Protein AF-C0QUN5-F1 (afdb_monomer)

Organism: Persephonella marina (strain DSM 14350 / EX-H1) (NCBI:txid123214)

Radius of gyration: 24.34 Å; Cα contacts (8 Å, |Δi|>4): 333; chains: 1; bounding box: 59×31×89 Å

Structure (mmCIF, N/CA/C/O backbone):
data_AF-C0QUN5-F1
#
_entry.id   AF-C0QUN5-F1
#
loop_
_atom_site.group_PDB
_atom_site.id
_atom_site.type_symbol
_atom_site.label_atom_id
_atom_site.label_alt_id
_atom_site.label_comp_id
_atom_site.label_asym_id
_atom_site.label_entity_id
_atom_site.label_seq_id
_atom_site.pdbx_PDB_ins_code
_atom_site.Cartn_x
_atom_site.Cartn_y
_atom_site.Cartn_z
_atom_site.occupancy
_atom_site.B_iso_or_equiv
_atom_site.auth_seq_id
_atom_site.auth_comp_id
_atom_site.auth_asym_id
_atom_site.auth_atom_id
_atom_site.pdbx_PDB_model_num
ATOM 1 N N . MET A 1 1 ? 30.975 10.498 -57.701 1.00 54.44 1 MET A N 1
ATOM 2 C CA . MET A 1 1 ? 29.706 10.847 -57.018 1.00 54.44 1 MET A CA 1
ATOM 3 C C . MET A 1 1 ? 29.148 9.716 -56.159 1.00 54.44 1 MET A C 1
ATOM 5 O O . MET A 1 1 ? 28.913 9.957 -54.987 1.00 54.44 1 MET A O 1
ATOM 9 N N . VAL A 1 2 ? 29.002 8.486 -56.671 1.00 57.94 2 VAL A N 1
ATOM 10 C CA . VAL A 1 2 ? 28.376 7.358 -55.936 1.00 57.94 2 VAL A CA 1
ATOM 11 C C . VAL A 1 2 ? 29.049 7.035 -54.589 1.00 57.94 2 VAL A C 1
ATOM 13 O O . VAL A 1 2 ? 28.367 6.843 -53.589 1.00 57.94 2 VAL A O 1
ATOM 16 N N . ARG A 1 3 ? 30.388 7.068 -54.513 1.00 57.78 3 ARG A N 1
ATOM 17 C CA . ARG A 1 3 ? 31.124 6.818 -53.255 1.00 57.78 3 ARG A CA 1
ATOM 18 C C . ARG A 1 3 ? 30.915 7.896 -52.182 1.00 57.78 3 ARG A C 1
ATOM 20 O O . ARG A 1 3 ? 30.960 7.578 -51.002 1.00 57.78 3 ARG A O 1
ATOM 27 N N . LEU A 1 4 ? 30.655 9.142 -52.586 1.00 61.34 4 LEU A N 1
ATOM 28 C CA . LEU A 1 4 ? 30.403 10.248 -51.657 1.00 61.34 4 LEU A CA 1
ATOM 29 C C . LEU A 1 4 ? 29.010 10.118 -51.024 1.00 61.34 4 LEU A C 1
ATOM 31 O O . LEU A 1 4 ? 28.852 10.347 -49.833 1.00 61.34 4 LEU A O 1
ATOM 35 N N . VAL A 1 5 ? 28.024 9.679 -51.814 1.00 64.38 5 VAL A N 1
ATOM 36 C CA . VAL A 1 5 ? 26.636 9.462 -51.373 1.00 64.38 5 VAL A CA 1
ATOM 37 C C . VAL A 1 5 ? 26.549 8.287 -50.397 1.00 64.38 5 VAL A C 1
ATOM 39 O O . VAL A 1 5 ? 25.880 8.395 -49.375 1.00 64.38 5 VAL A O 1
ATOM 42 N N . ILE A 1 6 ? 27.280 7.196 -50.654 1.00 70.88 6 ILE A N 1
ATOM 43 C CA . ILE A 1 6 ? 27.343 6.038 -49.745 1.00 70.88 6 ILE A CA 1
ATOM 44 C C . ILE A 1 6 ? 27.993 6.424 -48.409 1.00 70.88 6 ILE A C 1
ATOM 46 O O . ILE A 1 6 ? 27.499 6.033 -47.355 1.00 70.88 6 ILE A O 1
ATOM 50 N N . PHE A 1 7 ? 29.056 7.234 -48.433 1.00 67.38 7 PHE A N 1
ATOM 51 C CA . PHE A 1 7 ? 29.699 7.719 -47.211 1.00 67.38 7 PHE A CA 1
ATOM 52 C C . PHE A 1 7 ? 28.782 8.659 -46.415 1.00 67.38 7 PHE A C 1
ATOM 54 O O . PHE A 1 7 ? 28.687 8.533 -45.198 1.00 67.38 7 PHE A O 1
ATOM 61 N N . LEU A 1 8 ? 28.045 9.546 -47.096 1.00 60.38 8 LEU A N 1
ATOM 62 C CA . LEU A 1 8 ? 27.080 10.447 -46.460 1.00 60.38 8 LEU A CA 1
ATOM 63 C C . LEU A 1 8 ? 25.905 9.680 -45.835 1.00 60.38 8 LEU A C 1
ATOM 65 O O . LEU A 1 8 ? 25.478 10.012 -44.735 1.00 60.38 8 LEU A O 1
ATOM 69 N N . LEU A 1 9 ? 25.421 8.627 -46.500 1.00 57.28 9 LEU A N 1
ATOM 70 C CA . LEU A 1 9 ? 24.374 7.746 -45.976 1.00 57.28 9 LEU A CA 1
ATOM 71 C C . LEU A 1 9 ? 24.855 6.948 -44.762 1.00 57.28 9 LEU A C 1
ATOM 73 O O . LEU A 1 9 ? 24.112 6.824 -43.794 1.00 57.28 9 LEU A O 1
ATOM 77 N N . PHE A 1 10 ? 26.100 6.465 -44.764 1.00 59.03 10 PHE A N 1
ATOM 78 C CA . PHE A 1 10 ? 26.672 5.768 -43.609 1.00 59.03 10 PHE A CA 1
ATOM 79 C C . PHE A 1 10 ? 26.884 6.724 -42.423 1.00 59.03 10 PHE A C 1
ATOM 81 O O . PHE A 1 10 ? 26.606 6.368 -41.277 1.00 59.03 10 PHE A O 1
ATOM 88 N N . PHE A 1 11 ? 27.310 7.964 -42.693 1.00 53.59 11 PHE A N 1
ATOM 89 C CA . PHE A 1 11 ? 27.481 9.014 -41.685 1.00 53.59 11 PHE A CA 1
ATOM 90 C C . PHE A 1 11 ? 26.131 9.458 -41.093 1.00 53.59 11 PHE A C 1
ATOM 92 O O . PHE A 1 11 ? 25.993 9.571 -39.881 1.00 53.59 11 PHE A O 1
ATOM 99 N N . LEU A 1 12 ? 25.091 9.610 -41.919 1.00 50.41 12 LEU A N 1
ATOM 100 C CA . LEU A 1 12 ? 23.730 9.902 -41.454 1.00 50.41 12 LEU A CA 1
ATOM 101 C C . LEU A 1 12 ? 23.104 8.728 -40.683 1.00 50.41 12 LEU A C 1
ATOM 103 O O . LEU A 1 12 ? 22.424 8.954 -39.685 1.00 50.41 12 LEU A O 1
ATOM 107 N N . TYR A 1 13 ? 23.367 7.479 -41.083 1.00 52.81 13 TYR A N 1
ATOM 108 C CA . TYR A 1 13 ? 22.881 6.291 -40.371 1.00 52.81 13 TYR A CA 1
ATOM 109 C C . TYR A 1 13 ? 23.532 6.139 -38.987 1.00 52.81 13 TYR A C 1
ATOM 111 O O . TYR A 1 13 ? 22.850 5.848 -38.009 1.00 52.81 13 TYR A O 1
ATOM 119 N N . SER A 1 14 ? 24.836 6.410 -38.883 1.00 46.00 14 SER A N 1
ATOM 120 C CA . SER A 1 14 ? 25.587 6.350 -37.618 1.00 46.00 14 SER A CA 1
ATOM 121 C C . SER A 1 14 ? 25.317 7.527 -36.671 1.00 46.00 14 SER A C 1
ATOM 123 O O . SER A 1 14 ? 25.483 7.380 -35.459 1.00 46.00 14 SER A O 1
ATOM 125 N N . PHE A 1 15 ? 24.845 8.668 -37.189 1.00 46.50 15 PHE A N 1
ATOM 126 C CA . PHE A 1 15 ? 24.306 9.755 -36.362 1.00 46.50 15 PHE A CA 1
ATOM 127 C C . PHE A 1 15 ? 22.858 9.496 -35.917 1.00 46.50 15 PHE A C 1
ATOM 129 O O . PHE A 1 15 ? 22.521 9.807 -34.777 1.00 46.50 15 PHE A O 1
ATOM 136 N N . ASN A 1 16 ? 22.025 8.853 -36.745 1.00 35.44 16 ASN A N 1
ATOM 137 C CA . ASN A 1 16 ? 20.662 8.471 -36.349 1.00 35.44 16 ASN A CA 1
ATOM 138 C C . ASN A 1 16 ? 20.606 7.259 -35.405 1.00 35.44 16 ASN A C 1
ATOM 140 O O . ASN A 1 16 ? 19.646 7.127 -34.655 1.00 35.44 16 ASN A O 1
ATOM 144 N N . SER A 1 17 ? 21.637 6.409 -35.358 1.00 36.03 17 SER A N 1
ATOM 145 C CA . SER A 1 17 ? 21.713 5.302 -34.391 1.00 36.03 17 SER A CA 1
ATOM 146 C C . SER A 1 17 ? 22.180 5.724 -32.989 1.00 36.03 17 SER A C 1
ATOM 148 O O . SER A 1 17 ? 22.347 4.871 -32.122 1.00 36.03 17 SER A O 1
ATOM 150 N N . LYS A 1 18 ? 22.423 7.023 -32.761 1.00 35.47 18 LYS A N 1
ATOM 151 C CA . LYS A 1 18 ? 22.714 7.612 -31.440 1.00 35.47 18 LYS A CA 1
ATOM 152 C C . LYS A 1 18 ? 21.622 8.567 -30.953 1.00 35.47 18 LYS A C 1
ATOM 154 O O . LYS A 1 18 ? 21.839 9.327 -30.014 1.00 35.47 18 LYS A O 1
ATOM 159 N N . GLY A 1 19 ? 20.436 8.502 -31.553 1.00 31.86 19 GLY A N 1
ATOM 160 C CA . GLY A 1 19 ? 19.222 8.883 -30.850 1.00 31.86 19 GLY A CA 1
ATOM 161 C C . GLY A 1 19 ? 18.888 7.775 -29.860 1.00 31.86 19 GLY A C 1
ATOM 162 O O . GLY A 1 19 ? 18.095 6.894 -30.179 1.00 31.86 19 GLY A O 1
ATOM 163 N N . GLU A 1 20 ? 19.526 7.772 -28.687 1.00 33.56 20 GLU A N 1
ATOM 164 C CA . GLU A 1 20 ? 18.959 7.062 -27.539 1.00 33.56 20 GLU A CA 1
ATOM 165 C C . GLU A 1 20 ? 17.488 7.473 -27.442 1.00 33.56 20 GLU A C 1
ATOM 167 O O . GLU A 1 20 ? 17.172 8.662 -27.520 1.00 33.56 20 GLU A O 1
ATOM 172 N N . ASN A 1 21 ? 16.588 6.494 -27.365 1.00 32.28 21 ASN A N 1
ATOM 173 C CA . ASN A 1 21 ? 15.158 6.728 -27.231 1.00 32.28 21 ASN A CA 1
ATOM 174 C C . ASN A 1 21 ? 14.910 7.650 -26.027 1.00 32.28 21 ASN A C 1
ATOM 176 O O . ASN A 1 21 ? 14.831 7.199 -24.888 1.00 32.28 21 ASN A O 1
ATOM 180 N N . ILE A 1 22 ? 14.726 8.945 -26.285 1.00 36.47 22 ILE A N 1
ATOM 181 C CA . ILE A 1 22 ? 14.332 9.947 -25.283 1.00 36.47 22 ILE A CA 1
ATOM 182 C C . ILE A 1 22 ? 12.972 9.573 -24.647 1.00 36.47 22 ILE A C 1
ATOM 184 O O . ILE A 1 22 ? 12.664 10.009 -23.543 1.00 36.47 22 ILE A O 1
ATOM 188 N N . ASN A 1 23 ? 12.218 8.660 -25.272 1.00 38.78 23 ASN A N 1
ATOM 189 C CA . ASN A 1 23 ? 11.000 8.049 -24.733 1.00 38.78 23 ASN A CA 1
ATOM 190 C C . ASN A 1 23 ? 11.230 7.018 -23.602 1.00 38.78 23 ASN A C 1
ATOM 192 O O . ASN A 1 23 ? 10.257 6.455 -23.119 1.00 38.78 23 ASN A O 1
ATOM 196 N N . GLN A 1 24 ? 12.466 6.729 -23.173 1.00 41.06 24 GLN A N 1
ATOM 197 C CA . GLN A 1 24 ? 12.748 5.711 -22.137 1.00 41.06 24 GLN A CA 1
ATOM 198 C C . GLN A 1 24 ? 13.064 6.269 -20.743 1.00 41.06 24 GLN A C 1
ATOM 200 O O . GLN A 1 24 ? 13.252 5.500 -19.805 1.00 41.06 24 GLN A O 1
ATOM 205 N N . ILE A 1 25 ? 13.087 7.592 -20.567 1.00 44.69 25 ILE A N 1
ATOM 206 C CA . ILE A 1 25 ? 13.211 8.210 -19.240 1.00 44.69 25 ILE A CA 1
ATOM 207 C C . ILE A 1 25 ? 11.842 8.762 -18.845 1.00 44.69 25 ILE A C 1
ATOM 209 O O . ILE A 1 25 ? 11.658 9.968 -18.682 1.00 44.69 25 ILE A O 1
ATOM 213 N N . TYR A 1 26 ? 10.853 7.878 -18.719 1.00 46.50 26 TYR A N 1
ATOM 214 C CA . TYR A 1 26 ? 9.637 8.247 -18.008 1.00 46.50 26 TYR A CA 1
ATOM 215 C C . TYR A 1 26 ? 10.018 8.455 -16.541 1.00 46.50 26 TYR A C 1
ATOM 217 O O . TYR A 1 26 ? 10.428 7.531 -15.836 1.00 46.50 26 TYR A O 1
ATOM 225 N N . LEU A 1 27 ? 9.936 9.709 -16.095 1.00 47.72 27 LEU A N 1
ATOM 226 C CA . LEU A 1 27 ? 9.871 10.069 -14.682 1.00 47.72 27 LEU A CA 1
ATOM 227 C C . LEU A 1 27 ? 8.564 9.475 -14.152 1.00 47.72 27 LEU A C 1
ATOM 229 O O . LEU A 1 27 ? 7.529 10.128 -14.154 1.00 47.72 27 LEU A O 1
ATOM 233 N N . ASN A 1 28 ? 8.612 8.191 -13.807 1.00 52.59 28 ASN A N 1
ATOM 234 C CA . ASN A 1 28 ? 7.428 7.427 -13.462 1.00 52.59 28 ASN A CA 1
ATOM 235 C C . ASN A 1 28 ? 6.980 7.835 -12.053 1.00 52.59 28 ASN A C 1
ATOM 237 O O . ASN A 1 28 ? 7.697 7.590 -11.068 1.00 52.59 28 ASN A O 1
ATOM 241 N N . GLU A 1 29 ? 5.840 8.517 -11.954 1.00 57.88 29 GLU A N 1
ATOM 242 C CA . GLU A 1 29 ? 5.230 8.895 -10.681 1.00 57.88 29 GLU A CA 1
ATOM 243 C C . GLU A 1 29 ? 4.647 7.626 -10.046 1.00 57.88 29 GLU A C 1
ATOM 245 O O . GLU A 1 29 ? 3.519 7.245 -10.304 1.00 57.88 29 GLU A O 1
ATOM 250 N N . GLY A 1 30 ? 5.467 6.930 -9.251 1.00 70.19 30 GLY A N 1
ATOM 251 C CA . GLY A 1 30 ? 5.041 5.766 -8.466 1.00 70.19 30 GLY A CA 1
ATOM 252 C C . GLY A 1 30 ? 4.199 6.178 -7.268 1.00 70.19 30 GLY A C 1
ATOM 253 O O . GLY A 1 30 ? 3.389 7.094 -7.350 1.00 70.19 30 GLY A O 1
ATOM 254 N N . LEU A 1 31 ? 4.454 5.586 -6.097 1.00 82.19 31 LEU A N 1
ATOM 255 C CA . LEU A 1 31 ? 3.926 6.146 -4.851 1.00 82.19 31 LEU A CA 1
ATOM 256 C C . LEU A 1 31 ? 4.411 7.601 -4.684 1.00 82.19 31 LEU A C 1
ATOM 258 O O . LEU A 1 31 ? 5.599 7.857 -4.491 1.00 82.19 31 LEU A O 1
ATOM 262 N N . THR A 1 32 ? 3.486 8.556 -4.757 1.00 83.06 32 THR A N 1
ATOM 263 C CA . THR A 1 32 ? 3.771 9.995 -4.655 1.00 83.06 32 THR A CA 1
ATOM 264 C C . THR A 1 32 ? 3.633 10.510 -3.222 1.00 83.06 32 THR A C 1
ATOM 266 O O . THR A 1 32 ? 2.910 9.948 -2.394 1.00 83.06 32 THR A O 1
ATOM 269 N N . GLU A 1 33 ? 4.259 11.654 -2.917 1.00 80.56 33 GLU A N 1
ATOM 270 C CA . GLU A 1 33 ? 4.046 12.323 -1.624 1.00 80.56 33 GLU A CA 1
ATOM 271 C C . GLU A 1 33 ? 2.573 12.723 -1.405 1.00 80.56 33 GLU A C 1
ATOM 273 O O . GLU A 1 33 ? 2.105 12.719 -0.265 1.00 80.56 33 GLU A O 1
ATOM 278 N N . ASN A 1 34 ? 1.826 13.016 -2.477 1.00 86.44 34 ASN A N 1
ATOM 279 C CA . ASN A 1 34 ? 0.398 13.338 -2.409 1.00 86.44 34 ASN A CA 1
ATOM 280 C C . ASN A 1 34 ? -0.449 12.117 -2.028 1.00 86.44 34 ASN A C 1
ATOM 282 O O . ASN A 1 34 ? -1.310 12.222 -1.153 1.00 86.44 34 ASN A O 1
ATOM 286 N N . GLN A 1 35 ? -0.187 10.951 -2.627 1.00 89.44 35 GLN A N 1
ATOM 287 C CA . GLN A 1 35 ? -0.837 9.697 -2.228 1.00 89.44 35 GLN A CA 1
ATOM 288 C C . GLN A 1 35 ? -0.524 9.368 -0.767 1.00 89.44 35 GLN A C 1
ATOM 290 O O . GLN A 1 35 ? -1.441 9.146 0.019 1.00 89.44 35 GLN A O 1
ATOM 295 N N . VAL A 1 36 ? 0.747 9.464 -0.361 1.00 89.31 36 VAL A N 1
ATOM 296 C CA . VAL A 1 36 ? 1.166 9.294 1.041 1.00 89.31 36 VAL A CA 1
ATOM 297 C C . VAL A 1 36 ? 0.442 10.265 1.976 1.00 89.31 36 VAL A C 1
ATOM 299 O O . VAL A 1 36 ? -0.009 9.876 3.055 1.00 89.31 36 VAL A O 1
ATOM 302 N N . TYR A 1 37 ? 0.305 11.533 1.581 1.00 90.06 37 TYR A N 1
ATOM 303 C CA . TYR A 1 37 ? -0.424 12.528 2.362 1.00 90.06 37 TYR A CA 1
ATOM 304 C C . TYR A 1 37 ? -1.895 12.139 2.550 1.00 90.06 37 TYR A C 1
ATOM 306 O O . TYR A 1 37 ? -2.394 12.212 3.676 1.00 90.06 37 TYR A O 1
ATOM 314 N N . ASN A 1 38 ? -2.571 11.713 1.481 1.00 92.69 38 ASN A N 1
ATOM 315 C CA . ASN A 1 38 ? -3.983 11.341 1.523 1.00 92.69 38 ASN A CA 1
ATOM 316 C C . ASN A 1 38 ? -4.213 10.066 2.333 1.00 92.69 38 ASN A C 1
ATOM 318 O O . ASN A 1 38 ? -5.065 10.080 3.220 1.00 92.69 38 ASN A O 1
ATOM 322 N N . ILE A 1 39 ? -3.405 9.019 2.119 1.00 93.56 39 ILE A N 1
ATOM 323 C CA . ILE A 1 39 ? -3.447 7.792 2.931 1.00 93.56 39 ILE A CA 1
ATOM 324 C C . ILE A 1 39 ? -3.357 8.169 4.409 1.00 93.56 39 ILE A C 1
ATOM 326 O O . ILE A 1 39 ? -4.254 7.843 5.180 1.00 93.56 39 ILE A O 1
ATOM 330 N N . ARG A 1 40 ? -2.347 8.966 4.785 1.00 92.88 40 ARG A N 1
ATOM 331 C CA . ARG A 1 40 ? -2.155 9.434 6.163 1.00 92.88 40 ARG A CA 1
ATOM 332 C C . ARG A 1 40 ? -3.347 10.220 6.706 1.00 92.88 40 ARG A C 1
ATOM 334 O O . ARG A 1 40 ? -3.723 10.046 7.864 1.00 92.88 40 ARG A O 1
ATOM 341 N N . LEU A 1 41 ? -3.895 11.151 5.925 1.00 94.50 41 LEU A N 1
ATOM 342 C CA . LEU A 1 41 ? -5.024 11.982 6.347 1.00 94.50 41 LEU A CA 1
ATOM 343 C C . LEU A 1 41 ? -6.242 11.114 6.672 1.00 94.50 41 LEU A C 1
ATOM 345 O O . LEU A 1 41 ? -6.860 11.281 7.725 1.00 94.50 41 LEU A O 1
ATOM 349 N N . PHE A 1 42 ? -6.577 10.191 5.774 1.00 96.44 42 PHE A N 1
ATOM 350 C CA . PHE A 1 42 ? -7.742 9.334 5.922 1.00 96.44 42 PHE A CA 1
ATOM 351 C C . PHE A 1 42 ? -7.563 8.290 7.026 1.00 96.44 42 PHE A C 1
ATOM 353 O O . PHE A 1 42 ? -8.478 8.098 7.827 1.00 96.44 42 PHE A O 1
ATOM 360 N N . THR A 1 43 ? -6.377 7.700 7.168 1.00 95.44 43 THR A N 1
ATOM 361 C CA . THR A 1 43 ? -6.098 6.757 8.261 1.00 95.44 43 THR A CA 1
ATOM 362 C C . THR A 1 43 ? -6.080 7.440 9.624 1.00 95.44 43 THR A C 1
ATOM 364 O O . THR A 1 43 ? -6.653 6.910 10.571 1.00 95.44 43 THR A O 1
ATOM 367 N N . THR A 1 44 ? -5.570 8.674 9.721 1.00 94.94 44 THR A N 1
ATOM 368 C CA . THR A 1 44 ? -5.646 9.474 10.959 1.00 94.94 44 THR A CA 1
ATOM 369 C C . THR A 1 44 ? -7.100 9.759 11.357 1.00 94.94 44 THR A C 1
ATOM 371 O O . THR A 1 44 ? -7.457 9.677 12.533 1.00 94.94 44 THR A O 1
ATOM 374 N N . ARG A 1 45 ? -7.971 10.069 10.385 1.00 96.88 45 ARG A N 1
ATOM 375 C CA . ARG A 1 45 ? -9.413 10.238 10.639 1.00 96.88 45 ARG A CA 1
ATOM 376 C C . ARG A 1 45 ? -10.050 8.935 11.124 1.00 96.88 45 ARG A C 1
ATOM 378 O O . ARG A 1 45 ? -10.803 8.963 12.095 1.00 96.88 45 ARG A O 1
ATOM 385 N N . ALA A 1 46 ? -9.719 7.811 10.491 1.00 97.69 46 ALA A N 1
ATOM 386 C CA . ALA A 1 46 ? -10.194 6.492 10.900 1.00 97.69 46 ALA A CA 1
ATOM 387 C C . ALA A 1 46 ? -9.739 6.121 12.322 1.00 97.69 46 ALA A C 1
ATOM 389 O O . ALA A 1 46 ? -10.552 5.621 13.101 1.00 97.69 46 ALA A O 1
ATOM 390 N N . LEU A 1 47 ? -8.483 6.417 12.676 1.00 97.19 47 LEU A N 1
ATOM 391 C CA . LEU A 1 47 ? -7.916 6.196 14.007 1.00 97.19 47 LEU A CA 1
ATOM 392 C C . LEU A 1 47 ? -8.667 6.987 15.083 1.00 97.19 47 LEU A C 1
ATOM 394 O O . LEU A 1 47 ? -9.084 6.405 16.081 1.00 97.19 47 LEU A O 1
ATOM 398 N N . ASN A 1 48 ? -8.900 8.285 14.864 1.00 97.44 48 ASN A N 1
ATOM 399 C CA . ASN A 1 48 ? -9.654 9.110 15.814 1.00 97.44 48 ASN A CA 1
ATOM 400 C C . ASN A 1 48 ? -11.063 8.549 16.060 1.00 97.44 48 ASN A C 1
ATOM 402 O O . ASN A 1 48 ? -11.483 8.417 17.205 1.00 97.44 48 ASN A O 1
ATOM 406 N N . LEU A 1 49 ? -11.756 8.124 15.002 1.00 98.25 49 LEU A N 1
ATOM 407 C CA . LEU A 1 49 ? -13.086 7.525 15.125 1.00 98.25 49 LEU A CA 1
ATOM 408 C C . LEU A 1 49 ? -13.072 6.183 15.865 1.00 98.25 49 LEU A C 1
ATOM 410 O O . LEU A 1 49 ? -14.000 5.884 16.614 1.00 98.25 49 LEU A O 1
ATOM 414 N N . VAL A 1 50 ? -12.026 5.370 15.698 1.00 97.94 50 VAL A N 1
ATOM 415 C CA . VAL A 1 50 ? -11.870 4.125 16.468 1.00 97.94 50 VAL A CA 1
ATOM 416 C C . VAL A 1 50 ? -11.644 4.421 17.947 1.00 97.94 50 VAL A C 1
ATOM 418 O O . VAL A 1 50 ? -12.232 3.748 18.796 1.00 97.94 50 VAL A O 1
ATOM 421 N N . LEU A 1 51 ? -10.873 5.460 18.274 1.00 97.62 51 LEU A N 1
ATOM 422 C CA . LEU A 1 51 ? -10.700 5.920 19.653 1.00 97.62 51 LEU A CA 1
ATOM 423 C C . LEU A 1 51 ? -12.020 6.443 20.249 1.00 97.62 51 LEU A C 1
ATOM 425 O O . LEU A 1 51 ? -12.350 6.106 21.390 1.00 97.62 51 LEU A O 1
ATOM 429 N N . ASP A 1 52 ? -12.826 7.175 19.476 1.00 98.06 52 ASP A N 1
ATOM 430 C CA . ASP A 1 52 ? -14.160 7.636 19.890 1.00 98.06 52 ASP A CA 1
ATOM 431 C C . ASP A 1 52 ? -15.141 6.469 20.100 1.00 98.06 52 ASP A C 1
ATOM 433 O O . ASP A 1 52 ? -15.906 6.440 21.076 1.00 98.06 52 ASP A O 1
ATOM 437 N N . ALA A 1 53 ? -15.090 5.458 19.227 1.00 97.69 53 ALA A N 1
ATOM 438 C CA . ALA A 1 53 ? -15.851 4.221 19.369 1.00 97.69 53 ALA A CA 1
ATOM 439 C C . ALA A 1 53 ? -15.455 3.463 20.642 1.00 97.69 53 ALA A C 1
ATOM 441 O O . ALA A 1 53 ? -16.327 3.070 21.425 1.00 97.69 53 ALA A O 1
ATOM 442 N N . TYR A 1 54 ? -14.152 3.317 20.884 1.00 97.19 54 TYR A N 1
ATOM 443 C CA . TYR A 1 54 ? -13.607 2.676 22.074 1.00 97.19 54 TYR A CA 1
ATOM 444 C C . TYR A 1 54 ? -14.022 3.411 23.359 1.00 97.19 54 TYR A C 1
ATOM 446 O O . TYR A 1 54 ? -14.556 2.799 24.289 1.00 97.19 54 TYR A O 1
ATOM 454 N N . SER A 1 55 ? -13.877 4.740 23.383 1.00 96.56 55 SER A N 1
ATOM 455 C CA . SER A 1 55 ? -14.334 5.602 24.479 1.00 96.56 55 SER A CA 1
ATOM 456 C C . SER A 1 55 ? -15.832 5.426 24.748 1.00 96.56 55 SER A C 1
ATOM 458 O O . SER A 1 55 ? -16.259 5.232 25.889 1.00 96.56 55 SER A O 1
ATOM 460 N N . SER A 1 56 ? -16.646 5.377 23.690 1.00 95.94 56 SER A N 1
ATOM 461 C CA . SER A 1 56 ? -18.097 5.189 23.794 1.00 95.94 56 SER A CA 1
ATOM 462 C C . SER A 1 56 ? -18.497 3.836 24.377 1.00 95.94 56 SER A C 1
ATOM 464 O O . SER A 1 56 ? -19.455 3.763 25.150 1.00 95.94 56 SER A O 1
ATOM 466 N N . LEU A 1 57 ? -17.746 2.773 24.084 1.00 95.25 57 LEU A N 1
ATOM 467 C CA . LEU A 1 57 ? -17.948 1.462 24.704 1.00 95.25 57 LEU A CA 1
ATOM 468 C C . LEU A 1 57 ? -17.537 1.435 26.187 1.00 95.25 57 LEU A C 1
ATOM 470 O O . LEU A 1 57 ? -18.000 0.569 26.934 1.00 95.25 57 LEU A O 1
ATOM 474 N N . ASN A 1 58 ? -16.678 2.353 26.637 1.00 93.94 58 ASN A N 1
ATOM 475 C CA . ASN A 1 58 ? -16.235 2.469 28.031 1.00 93.94 58 ASN A CA 1
ATOM 476 C C . ASN A 1 58 ? -17.148 3.330 28.917 1.00 93.94 58 ASN A C 1
ATOM 478 O O . ASN A 1 58 ? -17.006 3.313 30.141 1.00 93.94 58 ASN A O 1
ATOM 482 N N . LYS A 1 59 ? -18.129 4.029 28.339 1.00 93.62 59 LYS A N 1
ATOM 483 C CA . LYS A 1 59 ? -19.140 4.772 29.103 1.00 93.62 59 LYS A CA 1
ATOM 484 C C . LYS A 1 59 ? -19.997 3.817 29.951 1.00 93.62 59 LYS A C 1
ATOM 486 O O . LYS A 1 59 ? -20.330 2.713 29.525 1.00 93.62 59 LYS A O 1
ATOM 491 N N . LYS A 1 60 ? -20.455 4.287 31.123 1.00 90.25 60 LYS A N 1
ATOM 492 C CA . LYS A 1 60 ? -21.393 3.545 32.000 1.00 90.25 60 LYS A CA 1
ATOM 493 C C . LYS A 1 60 ? -22.672 3.122 31.268 1.00 90.25 60 LYS A C 1
ATOM 495 O O . LYS A 1 60 ? -23.193 2.038 31.504 1.00 90.25 60 LYS A O 1
ATOM 500 N N . ARG A 1 61 ? -23.177 3.987 30.382 1.00 91.69 61 ARG A N 1
ATOM 501 C CA . ARG A 1 61 ? -24.311 3.710 29.497 1.00 91.69 61 ARG A CA 1
ATOM 502 C C . ARG A 1 61 ? -23.820 3.697 28.053 1.00 91.69 61 ARG A C 1
ATOM 504 O O . ARG A 1 61 ? -23.510 4.749 27.503 1.00 91.69 61 ARG A O 1
ATOM 511 N N . ILE A 1 62 ? -23.781 2.512 27.452 1.00 91.75 62 ILE A N 1
ATOM 512 C CA . ILE A 1 62 ? -23.338 2.325 26.067 1.00 91.75 62 ILE A CA 1
ATOM 513 C C . ILE A 1 62 ? -24.468 2.714 25.108 1.00 91.75 62 ILE A C 1
ATOM 515 O O . ILE A 1 62 ? -25.557 2.133 25.143 1.00 91.75 62 ILE A O 1
ATOM 519 N N . ILE A 1 63 ? -24.198 3.670 24.219 1.00 93.00 63 ILE A N 1
ATOM 520 C CA . ILE A 1 63 ? -25.108 4.065 23.140 1.00 93.00 63 ILE A CA 1
ATOM 521 C C . ILE A 1 63 ? -24.658 3.356 21.861 1.00 93.00 63 ILE A C 1
ATOM 523 O O . ILE A 1 63 ? -23.815 3.849 21.121 1.00 93.00 63 ILE A O 1
ATOM 527 N N . ARG A 1 64 ? -25.240 2.185 21.574 1.00 93.25 64 ARG A N 1
ATOM 528 C CA . ARG A 1 64 ? -24.828 1.345 20.429 1.00 93.25 64 ARG A CA 1
ATOM 529 C C . ARG A 1 64 ? -24.827 2.095 19.098 1.00 93.25 64 ARG A C 1
ATOM 531 O O . ARG A 1 64 ? -23.911 1.909 18.311 1.00 93.25 64 ARG A O 1
ATOM 538 N N . LYS A 1 65 ? -25.850 2.922 18.853 1.00 95.31 65 LYS A N 1
ATOM 539 C CA . LYS A 1 65 ? -25.978 3.706 17.615 1.00 95.31 65 LYS A CA 1
ATOM 540 C C . LYS A 1 65 ? -24.794 4.657 17.425 1.00 95.31 65 LYS A C 1
ATOM 542 O O . LYS A 1 65 ? -24.300 4.766 16.317 1.00 95.31 65 LYS A O 1
ATOM 547 N N . GLU A 1 66 ? -24.338 5.292 18.503 1.00 95.56 66 GLU A N 1
ATOM 548 C CA . GLU A 1 66 ? -23.178 6.189 18.486 1.00 95.56 66 GLU A CA 1
ATOM 549 C C . GLU A 1 66 ? -21.912 5.412 18.097 1.00 95.56 66 GLU A C 1
ATOM 551 O O . GLU A 1 66 ? -21.245 5.768 17.131 1.00 95.56 66 GLU A O 1
ATOM 556 N N . THR A 1 67 ? -21.643 4.288 18.773 1.00 96.62 67 THR A N 1
ATOM 557 C CA . THR A 1 67 ? -20.499 3.427 18.441 1.00 96.62 67 THR A CA 1
ATOM 558 C C . THR A 1 67 ? -20.563 2.935 16.995 1.00 96.62 67 THR A C 1
ATOM 560 O O . THR A 1 67 ? -19.558 2.994 16.300 1.00 96.62 67 THR A O 1
ATOM 563 N N . TYR A 1 68 ? -21.733 2.504 16.510 1.00 97.44 68 TYR A N 1
ATOM 564 C CA . TYR A 1 68 ? -21.906 2.092 15.113 1.00 97.44 68 TYR A CA 1
ATOM 565 C C . TYR A 1 68 ? -21.532 3.188 14.124 1.00 97.44 68 TYR A C 1
ATOM 567 O O . TYR A 1 68 ? -20.786 2.917 13.191 1.00 97.44 68 TYR A O 1
ATOM 575 N N . THR A 1 69 ? -22.006 4.415 14.349 1.00 97.81 69 THR A N 1
ATOM 576 C CA . THR A 1 69 ? -21.684 5.550 13.481 1.00 97.81 69 THR A CA 1
ATOM 577 C C . THR A 1 69 ? -20.176 5.775 13.394 1.00 97.81 69 THR A C 1
ATOM 579 O O . THR A 1 69 ? -19.660 5.979 12.298 1.00 97.81 69 THR A O 1
ATOM 582 N N . TYR A 1 70 ? -19.456 5.697 14.517 1.00 98.50 70 TYR A N 1
ATOM 583 C CA . TYR A 1 70 ? -17.999 5.845 14.511 1.00 98.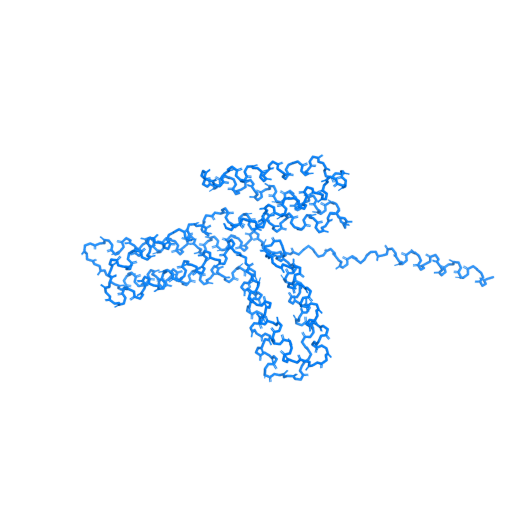50 70 TYR A CA 1
ATOM 584 C C . TYR A 1 70 ? -17.295 4.710 13.754 1.00 98.50 70 TYR A C 1
ATOM 586 O O . TYR A 1 70 ? -16.388 4.980 12.968 1.00 98.50 70 TYR A O 1
ATOM 594 N N . LEU A 1 71 ? -17.727 3.456 13.932 1.00 98.25 71 LEU A N 1
ATOM 595 C CA . LEU A 1 71 ? -17.145 2.313 13.214 1.00 98.25 71 LEU A CA 1
ATOM 596 C C . LEU A 1 71 ? -17.423 2.379 11.704 1.00 98.25 71 LEU A C 1
ATOM 598 O O . LEU A 1 71 ? -16.520 2.133 10.909 1.00 98.25 71 LEU A O 1
ATOM 602 N N . ASP A 1 72 ? -18.635 2.764 11.303 1.00 98.25 72 ASP A N 1
ATOM 603 C CA . ASP A 1 72 ? -19.010 2.918 9.892 1.00 98.25 72 ASP A CA 1
ATOM 604 C C . ASP A 1 72 ? -18.220 4.039 9.217 1.00 98.25 72 ASP A C 1
ATOM 606 O O . ASP A 1 72 ? -17.674 3.850 8.129 1.00 98.25 72 ASP A O 1
ATOM 610 N N . ALA A 1 73 ? -18.099 5.187 9.887 1.00 98.25 73 ALA A N 1
ATOM 611 C CA . ALA A 1 73 ? -17.293 6.298 9.400 1.00 98.25 73 ALA A CA 1
ATOM 612 C C . ALA A 1 73 ? -15.798 5.937 9.331 1.00 98.25 73 ALA A C 1
ATOM 614 O O . ALA A 1 73 ? -15.106 6.356 8.404 1.00 98.25 73 ALA A O 1
ATOM 615 N N . SER A 1 74 ? -15.295 5.133 10.272 1.00 98.25 74 SER A N 1
ATOM 616 C CA . SER A 1 74 ? -13.909 4.660 10.243 1.00 98.25 74 SER A CA 1
ATOM 617 C C . SER A 1 74 ? -13.650 3.757 9.033 1.00 98.25 74 SER A C 1
ATOM 619 O O . SER A 1 74 ? -12.719 4.010 8.269 1.00 98.25 74 SER A O 1
ATOM 621 N N . LEU A 1 75 ? -14.522 2.772 8.784 1.00 98.25 75 LEU A N 1
ATOM 622 C CA . LEU A 1 75 ? -14.433 1.905 7.602 1.00 98.25 75 LEU A CA 1
ATOM 623 C C . LEU A 1 75 ? -14.528 2.696 6.295 1.00 98.25 75 LEU A C 1
ATOM 625 O O . LEU A 1 75 ? -13.784 2.409 5.358 1.00 98.25 75 LEU A O 1
ATOM 629 N N . PHE A 1 76 ? -15.401 3.707 6.240 1.00 98.19 76 PHE A N 1
ATOM 630 C CA . PHE A 1 76 ? -15.473 4.627 5.108 1.00 98.19 76 PHE A CA 1
ATOM 631 C C . PHE A 1 76 ? -14.113 5.285 4.847 1.00 98.19 76 PHE A C 1
ATOM 633 O O . PHE A 1 76 ? -13.581 5.159 3.748 1.00 98.19 76 PHE A O 1
ATOM 640 N N . PHE A 1 77 ? -13.491 5.899 5.857 1.00 98.25 77 PHE A N 1
ATOM 641 C CA . PHE A 1 77 ? -12.191 6.543 5.665 1.00 98.25 77 PHE A CA 1
ATOM 642 C C . PHE A 1 77 ? -11.058 5.561 5.352 1.00 98.25 77 PHE A C 1
ATOM 644 O O . PHE A 1 77 ? -10.164 5.908 4.589 1.00 98.25 77 PHE A O 1
ATOM 651 N N . LEU A 1 78 ? -11.088 4.328 5.860 1.00 97.19 78 LEU A N 1
ATOM 652 C CA . LEU A 1 78 ? -10.116 3.310 5.448 1.00 97.19 78 LEU A CA 1
ATOM 653 C C . LEU A 1 78 ? -10.310 2.870 3.992 1.00 97.19 78 LEU A C 1
ATOM 655 O O . LEU A 1 78 ? -9.345 2.495 3.325 1.00 97.19 78 LEU A O 1
ATOM 659 N N . ASN A 1 79 ? -11.538 2.898 3.473 1.00 96.31 79 ASN A N 1
ATOM 660 C CA . ASN A 1 79 ? -11.792 2.678 2.050 1.00 96.31 79 ASN A CA 1
ATOM 661 C C . ASN A 1 79 ? -11.299 3.849 1.203 1.00 96.31 79 ASN A C 1
ATOM 663 O O . ASN A 1 79 ? -10.666 3.602 0.182 1.00 96.31 79 ASN A O 1
ATOM 667 N N . GLU A 1 80 ? -11.498 5.088 1.654 1.00 96.12 80 GLU A N 1
ATOM 668 C CA . GLU A 1 80 ? -10.915 6.269 1.006 1.00 96.12 80 GLU A CA 1
ATOM 669 C C . GLU A 1 80 ? -9.384 6.206 0.999 1.00 96.12 80 GLU A C 1
ATOM 671 O O . GLU A 1 80 ? -8.771 6.394 -0.043 1.00 96.12 80 GLU A O 1
ATOM 676 N N . ALA A 1 81 ? -8.746 5.852 2.121 1.00 94.94 81 ALA A N 1
ATOM 677 C CA . ALA A 1 81 ? -7.293 5.688 2.189 1.00 94.94 81 ALA A CA 1
ATOM 678 C C . ALA A 1 81 ? -6.780 4.650 1.179 1.00 94.94 81 ALA A C 1
ATOM 680 O O . ALA A 1 81 ? -5.800 4.898 0.482 1.00 94.94 81 ALA A O 1
ATOM 681 N N . HIS A 1 82 ? -7.464 3.508 1.074 1.00 93.50 82 HIS A N 1
ATOM 682 C CA . HIS A 1 82 ? -7.071 2.421 0.179 1.00 93.50 82 HIS A CA 1
ATOM 683 C C . HIS A 1 82 ? -7.115 2.831 -1.300 1.00 93.50 82 HIS A C 1
ATOM 685 O O . HIS A 1 82 ? -6.256 2.404 -2.060 1.00 93.50 82 HIS A O 1
ATOM 691 N N . GLN A 1 83 ? -8.032 3.723 -1.695 1.00 92.69 83 GLN A N 1
ATOM 692 C CA . GLN A 1 83 ? -8.107 4.242 -3.069 1.00 92.69 83 GLN A CA 1
ATOM 693 C C . GLN A 1 83 ? -6.855 5.016 -3.505 1.00 92.69 83 GLN A C 1
ATOM 695 O O . GLN A 1 83 ? -6.587 5.116 -4.699 1.00 92.69 83 GLN A O 1
ATOM 700 N N . TYR A 1 84 ? -6.082 5.546 -2.554 1.00 92.00 84 TYR A N 1
ATOM 701 C CA . TYR A 1 84 ? -4.814 6.219 -2.835 1.00 92.00 84 TYR A CA 1
ATOM 702 C C . TYR A 1 84 ? -3.613 5.269 -2.863 1.00 92.00 84 TYR A C 1
ATOM 704 O O . TYR A 1 84 ? -2.512 5.727 -3.172 1.00 92.00 84 TYR A O 1
ATOM 712 N N . SER A 1 85 ? -3.798 3.980 -2.555 1.00 91.31 85 SER A N 1
ATOM 713 C CA . SER A 1 85 ? -2.756 2.970 -2.734 1.00 91.31 85 SER A CA 1
ATOM 714 C C . SER A 1 85 ? -2.616 2.636 -4.227 1.00 91.31 85 SER A C 1
ATOM 716 O O . SER A 1 85 ? -3.605 2.249 -4.856 1.00 91.31 85 SER A O 1
ATOM 718 N N . PRO A 1 86 ? -1.423 2.772 -4.831 1.00 90.94 86 PRO A N 1
ATOM 719 C CA . PRO A 1 86 ? -1.214 2.410 -6.233 1.00 90.94 86 PRO A CA 1
ATOM 720 C C . PRO A 1 86 ? -1.578 0.954 -6.570 1.00 90.94 86 PRO A C 1
ATOM 722 O O . PRO A 1 86 ? -2.165 0.695 -7.619 1.00 90.94 86 PRO A O 1
ATOM 725 N N . SER A 1 87 ? -1.296 0.008 -5.667 1.00 92.50 87 SER A N 1
ATOM 726 C CA . SER A 1 87 ? -1.662 -1.408 -5.824 1.00 92.50 87 SER A CA 1
ATOM 727 C C . SER A 1 87 ? -3.174 -1.598 -5.929 1.00 92.50 87 SER A C 1
ATOM 729 O O . SER A 1 87 ? -3.633 -2.375 -6.762 1.00 92.50 87 SER A O 1
ATOM 731 N N . TYR A 1 88 ? -3.964 -0.838 -5.162 1.00 92.44 88 TYR A N 1
ATOM 732 C CA . TYR A 1 88 ? -5.422 -0.862 -5.263 1.00 92.44 88 TYR A CA 1
ATOM 733 C C . TYR A 1 88 ? -5.900 -0.403 -6.644 1.00 92.44 88 TYR A C 1
ATOM 735 O O . TYR A 1 88 ? -6.786 -1.025 -7.225 1.00 92.44 88 TYR A O 1
ATOM 743 N N . ILE A 1 89 ? -5.318 0.665 -7.197 1.00 89.69 89 ILE A N 1
ATOM 744 C CA . ILE A 1 89 ? -5.690 1.160 -8.532 1.00 89.69 89 ILE A CA 1
ATOM 745 C C . ILE A 1 89 ? -5.410 0.085 -9.588 1.00 89.69 89 ILE A C 1
ATOM 747 O O . ILE A 1 89 ? -6.293 -0.224 -10.390 1.00 89.69 89 ILE A O 1
ATOM 751 N N . ILE A 1 90 ? -4.228 -0.532 -9.533 1.00 93.88 90 ILE A N 1
ATOM 752 C CA . ILE A 1 90 ? -3.835 -1.629 -10.423 1.00 93.88 90 ILE A CA 1
ATOM 753 C C . ILE A 1 90 ? -4.790 -2.821 -10.278 1.00 93.88 90 ILE A C 1
ATOM 755 O O . ILE A 1 90 ? -5.312 -3.326 -11.269 1.00 93.88 90 ILE A O 1
ATOM 759 N N . TYR A 1 91 ? -5.093 -3.225 -9.045 1.00 94.81 91 TYR A N 1
ATOM 760 C CA . TYR A 1 91 ? -6.045 -4.294 -8.750 1.00 94.81 91 TYR A CA 1
ATOM 761 C C . TYR A 1 91 ? -7.419 -4.025 -9.394 1.00 94.81 91 TYR A C 1
ATOM 763 O O . TYR A 1 91 ? -7.990 -4.894 -10.053 1.00 94.81 91 TYR A O 1
ATOM 771 N N . ARG A 1 92 ? -7.945 -2.796 -9.276 1.00 94.69 92 ARG A N 1
ATOM 772 C CA . ARG A 1 92 ? -9.234 -2.410 -9.883 1.00 94.69 92 ARG A CA 1
ATOM 773 C C . ARG A 1 92 ? -9.192 -2.394 -11.409 1.00 94.69 92 ARG A C 1
ATOM 775 O O . ARG A 1 92 ? -10.207 -2.695 -12.035 1.00 94.69 92 ARG A O 1
ATOM 782 N N . GLN A 1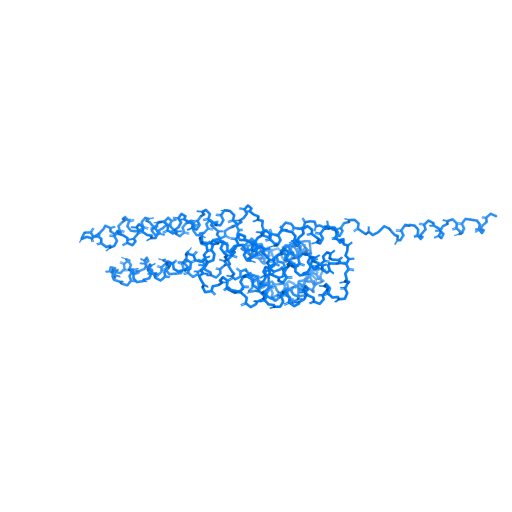 93 ? -8.056 -2.040 -12.002 1.00 95.25 93 GLN A N 1
ATOM 783 C CA . GLN A 1 93 ? -7.867 -2.106 -13.450 1.00 95.25 93 GLN A CA 1
ATOM 784 C C . GLN A 1 93 ? -7.843 -3.550 -13.944 1.00 95.25 93 GLN A C 1
ATOM 786 O O . GLN A 1 93 ? -8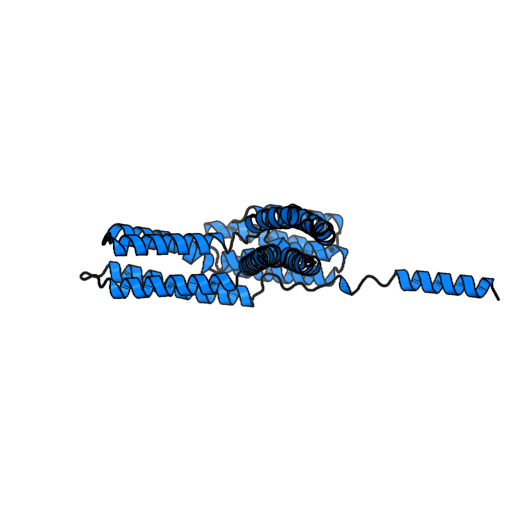.503 -3.845 -14.937 1.00 95.25 93 GLN A O 1
ATOM 791 N N . ILE A 1 94 ? -7.174 -4.454 -13.221 1.00 97.50 94 ILE A N 1
ATOM 792 C CA . ILE A 1 94 ? -7.191 -5.885 -13.536 1.00 97.50 94 ILE A CA 1
ATOM 793 C C . ILE A 1 94 ? -8.626 -6.428 -13.471 1.00 97.50 94 ILE A C 1
ATOM 795 O O . ILE A 1 94 ? -9.085 -7.018 -14.443 1.00 97.50 94 ILE A O 1
ATOM 799 N N . GLU A 1 95 ? -9.384 -6.147 -12.403 1.00 96.69 95 GLU A N 1
ATOM 800 C CA . GLU A 1 95 ? -10.790 -6.582 -12.307 1.00 96.69 95 GLU A CA 1
ATOM 801 C C . GLU A 1 95 ? -11.669 -6.043 -13.451 1.00 96.69 95 GLU A C 1
ATOM 803 O O . GLU A 1 95 ? -12.608 -6.705 -13.901 1.00 96.69 95 GLU A O 1
ATOM 808 N N . ALA A 1 96 ? -11.427 -4.804 -13.887 1.00 97.06 96 ALA A N 1
ATOM 809 C CA . ALA A 1 96 ? -12.153 -4.212 -15.004 1.00 97.06 96 ALA A CA 1
ATOM 810 C C . ALA A 1 96 ? -11.784 -4.890 -16.331 1.00 97.06 96 ALA A C 1
ATOM 812 O O . ALA A 1 96 ? -12.670 -5.156 -17.144 1.00 97.06 96 ALA A O 1
ATOM 813 N N . LEU A 1 97 ? -10.501 -5.197 -16.530 1.00 97.12 97 LEU A N 1
ATOM 814 C CA . LEU A 1 97 ? -9.995 -5.883 -17.712 1.00 97.12 97 LEU A CA 1
ATOM 815 C C . LEU A 1 97 ? -10.518 -7.324 -17.800 1.00 97.12 97 LEU A C 1
ATOM 817 O O . LEU A 1 97 ? -11.028 -7.713 -18.846 1.00 97.12 97 LEU A O 1
ATOM 821 N N . GLU A 1 98 ? -10.497 -8.076 -16.697 1.00 97.62 98 GLU A N 1
ATOM 822 C CA . GLU A 1 98 ? -11.076 -9.426 -16.607 1.00 97.62 98 GLU A CA 1
ATOM 823 C C . GLU A 1 98 ? -12.550 -9.431 -17.041 1.00 97.62 98 GLU A C 1
ATOM 825 O O . GLU A 1 98 ? -12.965 -10.240 -17.873 1.00 97.62 98 GLU A O 1
ATOM 830 N N . LYS A 1 99 ? -13.345 -8.479 -16.532 1.00 97.75 99 LYS A N 1
ATOM 831 C CA . LYS A 1 99 ? -14.759 -8.328 -16.911 1.00 97.75 99 LYS A CA 1
ATOM 832 C C . LYS A 1 99 ? -14.932 -7.966 -18.381 1.00 97.75 99 LYS A C 1
ATOM 834 O O . LYS A 1 99 ? -15.866 -8.457 -19.008 1.00 97.75 99 LYS A O 1
ATOM 839 N N . ARG A 1 100 ? -14.070 -7.106 -18.932 1.00 97.12 100 ARG A N 1
ATOM 840 C CA . ARG A 1 100 ? -14.117 -6.751 -20.356 1.00 97.12 100 ARG A CA 1
ATOM 841 C C . ARG A 1 100 ? -13.842 -7.967 -21.230 1.00 97.12 100 ARG A C 1
ATOM 843 O O . ARG A 1 100 ? -14.675 -8.244 -22.078 1.00 97.12 100 ARG A O 1
ATOM 850 N N . ILE A 1 101 ? -12.793 -8.740 -20.944 1.00 96.25 101 ILE A N 1
ATOM 851 C CA . ILE A 1 101 ? -12.466 -9.976 -21.677 1.00 96.25 101 ILE A CA 1
ATOM 852 C C . ILE A 1 101 ? -13.645 -10.959 -21.668 1.00 96.25 101 ILE A C 1
ATOM 854 O O . ILE A 1 101 ? -13.956 -11.576 -22.683 1.00 96.25 101 ILE A O 1
ATOM 858 N N . GLN A 1 102 ? -14.333 -11.094 -20.530 1.00 95.94 102 GLN A N 1
ATOM 859 C CA . GLN A 1 102 ? -15.508 -11.963 -20.412 1.00 95.94 102 GLN A CA 1
ATOM 860 C C . GLN A 1 102 ? -16.717 -11.463 -21.218 1.00 95.94 102 GLN A C 1
ATOM 862 O O . GLN A 1 102 ? -17.482 -12.275 -21.736 1.00 95.94 102 GLN A O 1
ATOM 867 N N . LEU A 1 103 ? -16.919 -10.144 -21.301 1.00 97.12 103 LEU A N 1
ATOM 868 C CA . LEU A 1 103 ? -18.064 -9.532 -21.986 1.00 97.12 103 LEU A CA 1
ATOM 869 C C . LEU A 1 103 ? -17.828 -9.314 -23.488 1.00 97.12 103 LEU A C 1
ATOM 871 O O . LEU A 1 103 ? -18.786 -9.358 -24.257 1.00 97.12 103 LEU A O 1
ATOM 875 N N . TYR A 1 104 ? -16.580 -9.085 -23.896 1.00 95.69 104 TYR A N 1
ATOM 876 C CA . TYR A 1 104 ? -16.179 -8.721 -25.256 1.00 95.69 104 TYR A CA 1
ATOM 877 C C . TYR A 1 104 ? -14.945 -9.532 -25.702 1.00 95.69 104 TYR A C 1
ATOM 879 O O . TYR A 1 104 ? -13.889 -8.965 -25.971 1.00 95.69 104 TYR A O 1
ATOM 887 N N . PRO A 1 105 ? -15.051 -10.869 -25.807 1.00 93.75 105 PRO A N 1
ATOM 888 C CA . PRO A 1 105 ? -13.898 -11.746 -26.028 1.00 93.75 105 PRO A CA 1
ATOM 889 C C . PRO A 1 105 ? -13.167 -11.522 -27.362 1.00 93.75 105 PRO A C 1
ATOM 891 O O . PRO A 1 105 ? -12.033 -11.964 -27.514 1.00 93.75 105 PRO A O 1
ATOM 894 N N . ASP A 1 106 ? -13.785 -10.850 -28.329 1.00 92.19 106 ASP A N 1
ATOM 895 C CA . ASP A 1 106 ? -13.189 -10.622 -29.648 1.00 92.19 106 ASP A CA 1
ATOM 896 C C . ASP A 1 106 ? -12.320 -9.344 -29.714 1.00 92.19 106 ASP A C 1
ATOM 898 O O . ASP A 1 106 ? -11.755 -9.043 -30.767 1.00 92.19 106 ASP A O 1
ATOM 902 N N . GLU A 1 107 ? -12.218 -8.567 -28.625 1.00 91.25 107 GLU A N 1
ATOM 903 C CA . GLU A 1 107 ? -11.368 -7.367 -28.558 1.00 91.25 107 GLU A CA 1
ATOM 904 C C . GLU A 1 107 ? -9.878 -7.701 -28.345 1.00 91.25 107 GLU A C 1
ATOM 906 O O . GLU A 1 107 ? -9.519 -8.651 -27.651 1.00 91.25 107 GLU A O 1
ATOM 911 N N . ASP A 1 108 ? -8.992 -6.859 -28.891 1.00 90.06 108 ASP A N 1
ATOM 912 C CA . ASP A 1 108 ? -7.557 -6.891 -28.586 1.00 90.06 108 ASP A CA 1
ATOM 913 C C . ASP A 1 108 ? -7.248 -6.035 -27.347 1.00 90.06 108 ASP A C 1
ATOM 915 O O . ASP A 1 108 ? -7.356 -4.807 -27.366 1.00 90.06 108 ASP A O 1
ATOM 919 N N . TYR A 1 109 ? -6.816 -6.700 -26.277 1.00 94.00 109 TYR A N 1
ATOM 920 C CA . TYR A 1 109 ? -6.483 -6.095 -24.986 1.00 94.00 109 TYR A CA 1
ATOM 921 C C . TYR A 1 109 ? -4.993 -5.771 -24.808 1.00 94.00 109 TYR A C 1
ATOM 923 O O . TYR A 1 109 ? -4.549 -5.442 -23.705 1.00 94.00 109 TYR A O 1
ATOM 931 N N . SER A 1 110 ? -4.189 -5.864 -25.870 1.00 92.19 110 SER A N 1
ATOM 932 C CA . SER A 1 110 ? -2.738 -5.665 -25.795 1.00 92.19 110 SER A CA 1
ATOM 933 C C . SER A 1 110 ? -2.349 -4.277 -25.275 1.00 92.19 110 SER A C 1
ATOM 935 O O . SER A 1 110 ? -1.384 -4.161 -24.520 1.00 92.19 110 SER A O 1
ATOM 937 N N . GLU A 1 111 ? -3.081 -3.223 -25.645 1.00 92.88 111 GLU A N 1
ATOM 938 C CA . GLU A 1 111 ? -2.811 -1.861 -25.159 1.00 92.88 111 GLU A CA 1
ATOM 939 C C . GLU A 1 111 ? -3.157 -1.700 -23.673 1.00 92.88 111 GLU A C 1
ATOM 941 O O . GLU A 1 111 ? -2.344 -1.168 -22.920 1.00 92.88 111 GLU A O 1
ATOM 946 N N . ASP A 1 112 ? -4.291 -2.247 -23.220 1.00 95.19 112 ASP A N 1
ATOM 947 C CA . ASP A 1 112 ? -4.663 -2.258 -21.798 1.00 95.19 112 ASP A CA 1
ATOM 948 C C . ASP A 1 112 ? -3.587 -2.960 -20.945 1.00 95.19 112 ASP A C 1
ATOM 950 O O . ASP A 1 112 ? -3.191 -2.470 -19.885 1.00 95.19 112 ASP A O 1
ATOM 954 N N . LEU A 1 113 ? -3.050 -4.084 -21.434 1.00 96.25 113 LEU A N 1
ATOM 955 C CA . LEU A 1 113 ? -1.983 -4.832 -20.764 1.00 96.25 113 LEU A CA 1
ATOM 956 C C . LEU A 1 113 ? -0.631 -4.094 -20.776 1.00 96.25 113 LEU A C 1
ATOM 958 O O . LEU A 1 113 ? 0.120 -4.184 -19.803 1.00 96.25 113 LEU A O 1
ATOM 962 N N . LYS A 1 114 ? -0.309 -3.336 -21.834 1.00 94.06 114 LYS A N 1
ATOM 963 C CA . LYS A 1 114 ? 0.877 -2.456 -21.860 1.00 94.06 114 LYS A CA 1
ATOM 964 C C . LYS A 1 114 ? 0.742 -1.309 -20.863 1.00 94.06 114 LYS A C 1
ATOM 966 O O . LYS A 1 114 ? 1.709 -0.982 -20.181 1.00 94.06 114 LYS A O 1
ATOM 971 N N . THR A 1 115 ? -0.446 -0.722 -20.743 1.00 92.75 115 THR A N 1
ATOM 972 C CA . THR A 1 115 ? -0.735 0.283 -19.715 1.00 92.75 115 THR A CA 1
ATOM 973 C C . THR A 1 115 ? -0.561 -0.305 -18.313 1.00 92.75 115 THR A C 1
ATOM 975 O O . THR A 1 115 ? 0.112 0.297 -17.479 1.00 92.75 115 THR A O 1
ATOM 978 N N . LEU A 1 116 ? -1.076 -1.515 -18.073 1.00 94.81 116 LEU A N 1
ATOM 979 C CA . LEU A 1 116 ? -0.872 -2.234 -16.814 1.00 94.81 116 LEU A CA 1
ATOM 980 C C . LEU A 1 116 ? 0.619 -2.461 -16.513 1.00 94.81 116 LEU A C 1
ATOM 982 O O . LEU A 1 116 ? 1.040 -2.315 -15.367 1.00 94.81 116 LEU A O 1
ATOM 986 N N . LEU A 1 117 ? 1.428 -2.771 -17.532 1.00 94.00 117 LEU A N 1
ATOM 987 C CA . LEU A 1 117 ? 2.871 -2.957 -17.375 1.00 94.00 117 LEU A CA 1
ATOM 988 C C . LEU A 1 117 ? 3.541 -1.680 -16.868 1.00 94.00 117 LEU A C 1
ATOM 990 O O . LEU A 1 117 ? 4.288 -1.747 -15.896 1.00 94.00 117 LEU A O 1
ATOM 994 N N . ILE A 1 118 ? 3.208 -0.526 -17.450 1.00 90.00 118 ILE A N 1
ATOM 995 C CA . ILE A 1 118 ? 3.729 0.776 -17.008 1.00 90.00 118 ILE A CA 1
ATOM 996 C C . ILE A 1 118 ? 3.396 1.023 -15.529 1.00 90.00 118 ILE A C 1
ATOM 998 O O . ILE A 1 118 ? 4.279 1.402 -14.760 1.00 90.00 118 ILE A O 1
ATOM 1002 N N . TYR A 1 119 ? 2.160 0.750 -15.103 1.00 90.69 119 TYR A N 1
ATOM 1003 C CA . TYR A 1 119 ? 1.755 0.933 -13.704 1.00 90.69 119 TYR A CA 1
ATOM 1004 C C . TYR A 1 119 ? 2.439 -0.043 -12.739 1.00 90.69 119 TYR A C 1
ATOM 1006 O O . TYR A 1 119 ? 2.745 0.308 -11.602 1.00 90.69 119 TYR A O 1
ATOM 1014 N N . ILE A 1 120 ? 2.736 -1.269 -13.169 1.00 92.12 120 ILE A N 1
ATOM 1015 C CA . ILE A 1 120 ? 3.526 -2.209 -12.361 1.00 92.12 120 ILE A CA 1
ATOM 1016 C C . ILE A 1 120 ? 4.981 -1.735 -12.241 1.00 92.12 120 ILE A C 1
ATOM 1018 O O . ILE A 1 120 ? 5.577 -1.830 -11.166 1.00 92.12 120 ILE A O 1
ATOM 1022 N N . GLU A 1 121 ? 5.557 -1.178 -13.310 1.00 89.19 121 GLU A N 1
ATOM 1023 C CA . GLU A 1 121 ? 6.891 -0.568 -13.275 1.00 89.19 121 GLU A CA 1
ATOM 1024 C C . GLU A 1 121 ? 6.948 0.653 -12.340 1.00 89.19 121 GLU A C 1
ATOM 1026 O O . GLU A 1 121 ? 7.949 0.846 -11.639 1.00 89.19 121 GLU A O 1
ATOM 1031 N N . GLU A 1 122 ? 5.870 1.446 -12.274 1.00 87.19 122 GLU A N 1
ATOM 1032 C CA . GLU A 1 122 ? 5.731 2.617 -11.394 1.00 87.19 122 GLU A CA 1
ATOM 1033 C C . GLU A 1 122 ? 5.930 2.297 -9.911 1.00 87.19 122 GLU A C 1
ATOM 1035 O O . GLU A 1 122 ? 6.431 3.160 -9.183 1.00 87.19 122 GLU A O 1
ATOM 1040 N N . ILE A 1 123 ? 5.561 1.085 -9.483 1.00 90.94 123 ILE A N 1
ATOM 1041 C CA . ILE A 1 123 ? 5.623 0.616 -8.087 1.00 90.94 123 ILE A CA 1
ATOM 1042 C C . ILE A 1 123 ? 6.657 -0.490 -7.861 1.00 90.94 123 ILE A C 1
ATOM 1044 O O . ILE A 1 123 ? 6.644 -1.170 -6.832 1.00 90.94 123 ILE A O 1
ATOM 1048 N N . SER A 1 124 ? 7.553 -0.689 -8.824 1.00 89.50 124 SER A N 1
ATOM 1049 C CA . SER A 1 124 ? 8.533 -1.778 -8.840 1.00 89.50 124 SER A CA 1
ATOM 1050 C C . SER A 1 124 ? 9.387 -1.873 -7.572 1.00 89.50 124 SER A C 1
ATOM 1052 O O . SER A 1 124 ? 9.720 -2.977 -7.148 1.00 89.50 124 SER A O 1
ATOM 1054 N N . GLY A 1 125 ? 9.703 -0.748 -6.919 1.00 88.81 125 GLY A N 1
ATOM 1055 C CA . GLY A 1 125 ? 10.473 -0.761 -5.672 1.00 88.81 125 GLY A CA 1
ATOM 1056 C C . GLY A 1 125 ? 9.711 -1.337 -4.477 1.00 88.81 125 GLY A C 1
ATOM 1057 O O . GLY A 1 125 ? 10.326 -1.768 -3.502 1.00 88.81 125 GLY A O 1
ATOM 1058 N N . ASN A 1 126 ? 8.382 -1.363 -4.547 1.00 91.19 126 ASN A N 1
ATOM 1059 C CA . ASN A 1 126 ? 7.508 -1.836 -3.480 1.00 91.19 126 ASN A CA 1
ATOM 1060 C C . ASN A 1 126 ? 6.985 -3.264 -3.688 1.00 91.19 126 ASN A C 1
ATOM 1062 O O . ASN A 1 126 ? 6.512 -3.861 -2.723 1.00 91.19 126 ASN A O 1
ATOM 1066 N N . LEU A 1 127 ? 7.113 -3.819 -4.894 1.00 90.12 127 LEU A N 1
ATOM 1067 C CA . LEU A 1 127 ? 6.674 -5.175 -5.224 1.00 90.12 127 LEU A CA 1
ATOM 1068 C C . LEU A 1 127 ? 7.741 -6.219 -4.864 1.00 90.12 127 LEU A C 1
ATOM 1070 O O . LEU A 1 127 ? 8.865 -6.165 -5.363 1.00 90.12 127 LEU A O 1
ATOM 1074 N N . GLU A 1 128 ? 7.380 -7.210 -4.043 1.00 84.75 128 GLU A N 1
ATOM 1075 C CA . GLU A 1 128 ? 8.299 -8.295 -3.649 1.00 84.75 128 GLU A CA 1
ATOM 1076 C C . GLU A 1 128 ? 8.734 -9.154 -4.853 1.00 84.75 128 GLU A C 1
ATOM 1078 O O . GLU A 1 128 ? 9.920 -9.442 -5.014 1.00 84.75 128 GLU A O 1
ATOM 1083 N N . ASP A 1 129 ? 7.788 -9.480 -5.741 1.00 86.19 129 ASP A N 1
ATOM 1084 C CA . ASP A 1 129 ? 7.970 -10.366 -6.901 1.00 86.19 129 ASP A CA 1
ATOM 1085 C C . ASP A 1 129 ? 7.997 -9.606 -8.245 1.00 86.19 129 ASP A C 1
ATOM 1087 O O . ASP A 1 129 ? 7.597 -10.145 -9.281 1.00 86.19 129 ASP A O 1
ATOM 1091 N N . TYR A 1 130 ? 8.463 -8.350 -8.259 1.00 90.31 130 TYR A N 1
ATOM 1092 C CA . TYR A 1 130 ? 8.418 -7.479 -9.446 1.00 90.31 130 TYR A CA 1
ATOM 1093 C C . TYR A 1 130 ? 8.903 -8.162 -10.738 1.00 90.31 130 TYR A C 1
ATOM 1095 O O . TYR A 1 130 ? 8.208 -8.138 -11.752 1.00 90.31 130 TYR A O 1
ATOM 1103 N N . ASP A 1 131 ? 10.069 -8.817 -10.710 1.00 90.25 131 ASP A N 1
ATOM 1104 C CA . ASP A 1 131 ? 10.642 -9.458 -11.900 1.00 90.25 131 ASP A CA 1
ATOM 1105 C C . ASP A 1 131 ? 9.779 -10.601 -12.444 1.00 90.25 131 ASP A C 1
ATOM 1107 O O . ASP A 1 131 ? 9.714 -10.805 -13.659 1.00 90.25 131 ASP A O 1
ATOM 1111 N N . TYR A 1 132 ? 9.129 -11.354 -11.555 1.00 93.88 132 TYR A N 1
ATOM 1112 C CA . TYR A 1 132 ? 8.200 -12.408 -11.942 1.00 93.88 132 TYR A CA 1
ATOM 1113 C C . TYR A 1 132 ? 6.944 -11.802 -12.571 1.00 93.88 132 TYR A C 1
ATOM 1115 O O . TYR A 1 132 ? 6.560 -12.194 -13.674 1.00 93.88 132 TYR A O 1
ATOM 1123 N N . VAL A 1 133 ? 6.349 -10.812 -11.899 1.00 94.31 133 VAL A N 1
ATOM 1124 C CA . VAL A 1 133 ? 5.127 -10.134 -12.347 1.00 94.31 133 VAL A CA 1
ATOM 1125 C C . VAL A 1 133 ? 5.338 -9.478 -13.712 1.00 94.31 133 VAL A C 1
ATOM 1127 O O . VAL A 1 133 ? 4.556 -9.716 -14.631 1.00 94.31 133 VAL A O 1
ATOM 1130 N N . ARG A 1 134 ? 6.441 -8.738 -13.887 1.00 94.62 134 ARG A N 1
ATOM 1131 C CA . ARG A 1 134 ? 6.817 -8.115 -15.162 1.00 94.62 134 ARG A CA 1
ATOM 1132 C C . ARG A 1 134 ? 6.903 -9.140 -16.289 1.00 94.62 134 ARG A C 1
ATOM 1134 O O . ARG A 1 134 ? 6.241 -8.979 -17.307 1.00 94.62 134 ARG A O 1
ATOM 1141 N N . LYS A 1 135 ? 7.683 -10.213 -16.108 1.00 95.38 135 LYS A N 1
ATOM 1142 C CA . LYS A 1 135 ? 7.861 -11.248 -17.144 1.00 95.38 135 LYS A CA 1
ATOM 1143 C C . LYS A 1 135 ? 6.547 -11.937 -17.498 1.00 95.38 135 LYS A C 1
ATOM 1145 O O . LYS A 1 135 ? 6.296 -12.214 -18.668 1.00 95.38 135 LYS A O 1
ATOM 1150 N N . LYS A 1 136 ? 5.709 -12.217 -16.496 1.00 96.00 136 LYS A N 1
ATOM 1151 C CA . LYS A 1 136 ? 4.391 -12.821 -16.705 1.00 96.00 136 LYS A CA 1
ATOM 1152 C C . LYS A 1 136 ? 3.486 -11.888 -17.509 1.00 96.00 136 LYS A C 1
ATOM 1154 O O . LYS A 1 136 ? 2.810 -12.353 -18.424 1.00 96.00 136 LYS A O 1
ATOM 1159 N N . LEU A 1 137 ? 3.511 -10.587 -17.229 1.00 95.69 137 LEU A N 1
ATOM 1160 C CA . LEU A 1 137 ? 2.727 -9.603 -17.968 1.00 95.69 137 LEU A CA 1
ATOM 1161 C C . LEU A 1 137 ? 3.244 -9.391 -19.399 1.00 95.69 137 LEU A C 1
ATOM 1163 O O . LEU A 1 137 ? 2.445 -9.372 -20.328 1.00 95.69 137 LEU A O 1
ATOM 1167 N N . GLU A 1 138 ? 4.561 -9.333 -19.611 1.00 95.06 138 GLU A N 1
ATOM 1168 C CA . GLU A 1 138 ? 5.170 -9.292 -20.952 1.00 95.06 138 GLU A CA 1
ATOM 1169 C C . GLU A 1 138 ? 4.773 -10.502 -21.812 1.0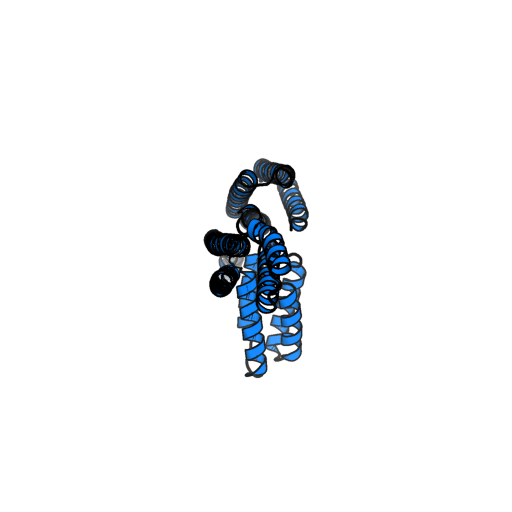0 95.06 138 GLU A C 1
ATOM 1171 O O . GLU A 1 138 ? 4.510 -10.365 -23.008 1.00 95.06 138 GLU A O 1
ATOM 1176 N N . ASP A 1 139 ? 4.722 -11.693 -21.213 1.00 95.00 139 ASP A N 1
ATOM 1177 C CA . ASP A 1 139 ? 4.241 -12.900 -21.883 1.00 95.00 139 ASP A CA 1
ATOM 1178 C C . ASP A 1 139 ? 2.729 -12.836 -22.159 1.00 95.00 139 ASP A C 1
ATOM 1180 O O . ASP A 1 139 ? 2.282 -13.140 -23.265 1.00 95.00 139 ASP A O 1
ATOM 1184 N N . THR A 1 140 ? 1.947 -12.334 -21.201 1.00 95.50 140 THR A N 1
ATOM 1185 C CA . THR A 1 140 ? 0.496 -12.127 -21.348 1.00 95.50 140 THR A CA 1
ATOM 1186 C C . THR A 1 140 ? 0.171 -11.173 -22.500 1.00 95.50 140 THR A C 1
ATOM 1188 O O . THR A 1 140 ? -0.712 -11.469 -23.301 1.00 95.50 140 THR A O 1
ATOM 1191 N N . ILE A 1 141 ? 0.930 -10.081 -22.657 1.00 94.62 141 ILE A N 1
ATOM 1192 C CA . ILE A 1 141 ? 0.796 -9.130 -23.775 1.00 94.62 141 ILE A CA 1
ATOM 1193 C C . ILE A 1 141 ? 0.992 -9.835 -25.121 1.00 94.62 141 ILE A C 1
ATOM 1195 O O . ILE A 1 141 ? 0.220 -9.622 -26.052 1.00 94.62 141 ILE A O 1
ATOM 1199 N N . LYS A 1 142 ? 2.003 -10.708 -25.237 1.00 91.81 142 LYS A N 1
ATOM 1200 C CA . LYS A 1 142 ? 2.243 -11.460 -26.480 1.00 91.81 142 LYS A CA 1
ATOM 1201 C C . LYS A 1 142 ? 1.083 -12.391 -26.809 1.00 91.81 142 LYS A C 1
ATOM 1203 O O . LYS A 1 142 ? 0.790 -12.575 -27.983 1.00 91.81 142 LYS A O 1
ATOM 1208 N N . LYS A 1 143 ? 0.449 -12.984 -25.794 1.00 90.56 143 LYS A N 1
ATOM 1209 C CA . LYS A 1 143 ? -0.672 -13.920 -25.954 1.00 90.56 143 LYS A CA 1
ATOM 1210 C C . LYS A 1 143 ? -2.010 -13.240 -26.236 1.00 90.56 143 LYS A C 1
ATOM 1212 O O . LYS A 1 143 ? -2.808 -13.791 -26.992 1.00 90.56 143 LYS A O 1
ATOM 1217 N N . ALA A 1 144 ? -2.226 -12.037 -25.709 1.00 87.69 144 ALA A N 1
ATOM 1218 C CA . ALA A 1 144 ? -3.428 -11.249 -25.976 1.00 87.69 144 ALA A CA 1
ATOM 1219 C C . ALA A 1 144 ? -3.603 -10.930 -27.470 1.00 87.69 144 ALA A C 1
ATOM 1221 O O . ALA A 1 144 ? -4.705 -11.061 -27.993 1.00 87.69 144 ALA A O 1
ATOM 1222 N N . ALA A 1 145 ? -2.505 -10.656 -28.184 1.00 81.75 145 ALA A N 1
ATOM 1223 C CA . ALA A 1 145 ? -2.514 -10.425 -29.632 1.00 81.75 145 ALA A CA 1
ATOM 1224 C C . ALA A 1 145 ? -3.027 -11.622 -30.467 1.00 81.75 145 ALA A C 1
ATOM 1226 O O . ALA A 1 145 ? -3.334 -11.465 -31.648 1.00 81.75 145 ALA A O 1
ATOM 1227 N N . PHE A 1 146 ? -3.112 -12.819 -29.873 1.00 85.75 146 PHE A N 1
ATOM 1228 C CA . PHE A 1 146 ? -3.624 -14.038 -30.507 1.00 85.75 146 PHE A CA 1
ATOM 1229 C C . PHE A 1 146 ? -5.002 -14.468 -29.971 1.00 85.75 146 PHE A C 1
ATOM 1231 O O . PHE A 1 146 ? -5.422 -15.592 -30.240 1.00 85.75 146 PHE A O 1
ATOM 1238 N N . LEU A 1 147 ? -5.704 -13.601 -29.224 1.00 83.75 147 LEU A N 1
ATOM 1239 C CA . LEU A 1 147 ? -7.030 -13.861 -28.635 1.00 83.75 147 LEU A CA 1
ATOM 1240 C C . LEU A 1 147 ? -7.074 -15.095 -27.706 1.00 83.75 147 LEU A C 1
ATOM 1242 O O . LEU A 1 147 ? -8.104 -15.754 -27.553 1.00 83.75 147 LEU A O 1
ATOM 1246 N N . GLU A 1 148 ? -5.959 -15.422 -27.042 1.00 89.62 148 GLU A N 1
ATOM 1247 C CA . GLU A 1 148 ? -5.883 -16.506 -26.050 1.00 89.62 148 GLU A CA 1
ATOM 1248 C C . GLU A 1 148 ? -6.499 -16.078 -24.694 1.00 89.62 148 GLU A C 1
ATOM 1250 O O . GLU A 1 148 ? -5.834 -16.071 -23.659 1.00 89.62 148 GLU A O 1
ATOM 1255 N N . ASN A 1 149 ? -7.785 -15.713 -24.675 1.00 91.44 149 ASN A N 1
ATOM 1256 C CA . ASN A 1 149 ? -8.434 -15.048 -23.534 1.00 91.44 149 ASN A CA 1
ATOM 1257 C C . ASN A 1 149 ? -8.365 -15.811 -22.210 1.00 91.44 149 ASN A C 1
ATOM 1259 O O . ASN A 1 149 ? -8.154 -15.193 -21.170 1.00 91.44 149 ASN A O 1
ATOM 1263 N N . GLN A 1 150 ? -8.506 -17.141 -22.220 1.00 94.88 150 GLN A N 1
ATOM 1264 C CA . GLN A 1 150 ? -8.402 -17.924 -20.984 1.00 94.88 150 GLN A CA 1
ATOM 1265 C C . GLN A 1 150 ? -7.004 -17.802 -20.367 1.00 94.88 150 GLN A C 1
ATOM 1267 O O . GLN A 1 150 ? -6.878 -17.611 -19.163 1.00 94.88 150 GLN A O 1
ATOM 1272 N N . TYR A 1 151 ? -5.958 -17.827 -21.198 1.00 95.31 151 TYR A N 1
ATOM 1273 C CA . TYR A 1 151 ? -4.589 -17.630 -20.731 1.00 95.31 151 TYR A CA 1
ATOM 1274 C C . TYR A 1 151 ? -4.391 -16.233 -20.138 1.00 95.31 151 TYR A C 1
ATOM 1276 O O . TYR A 1 151 ? -3.710 -16.079 -19.120 1.00 95.31 151 TYR A O 1
ATOM 1284 N N . VAL A 1 152 ? -4.977 -15.215 -20.778 1.00 95.88 152 VAL A N 1
ATOM 1285 C CA . VAL A 1 152 ? -4.926 -13.834 -20.289 1.00 95.88 152 VAL A CA 1
ATOM 1286 C C . VAL A 1 152 ? -5.618 -13.725 -18.932 1.00 95.88 152 VAL A C 1
ATOM 1288 O O . VAL A 1 152 ? -5.011 -13.200 -18.004 1.00 95.88 152 VAL A O 1
ATOM 1291 N N . LEU A 1 153 ? -6.824 -14.279 -18.782 1.00 96.88 153 LEU A N 1
ATOM 1292 C CA . LEU A 1 153 ? -7.566 -14.295 -17.517 1.00 96.88 153 LEU A CA 1
ATOM 1293 C C . LEU A 1 153 ? -6.788 -15.002 -16.400 1.00 96.88 153 LEU A C 1
ATOM 1295 O O . LEU A 1 153 ? -6.590 -14.422 -15.336 1.00 96.88 153 LEU A O 1
ATOM 1299 N N . ASP A 1 154 ? -6.276 -16.207 -16.660 1.00 97.12 154 ASP A N 1
ATOM 1300 C CA . ASP A 1 154 ? -5.498 -16.966 -15.674 1.00 97.12 154 ASP A CA 1
ATOM 1301 C C . ASP A 1 154 ? -4.228 -16.203 -15.256 1.00 97.12 154 ASP A C 1
ATOM 1303 O O . ASP A 1 154 ? -3.817 -16.213 -14.096 1.00 97.12 154 ASP A O 1
ATOM 1307 N N . SER A 1 155 ? -3.590 -15.516 -16.206 1.00 96.56 155 SER A N 1
ATOM 1308 C CA . SER A 1 155 ? -2.387 -14.727 -15.941 1.00 96.56 155 SER A CA 1
ATOM 1309 C C . SER A 1 155 ? -2.685 -13.454 -15.151 1.00 96.56 155 SER A C 1
ATOM 1311 O O . SER A 1 155 ? -1.902 -13.101 -14.269 1.00 96.56 155 SER A O 1
ATOM 1313 N N . LEU A 1 156 ? -3.802 -12.786 -15.443 1.00 97.25 156 LEU A N 1
ATOM 1314 C CA . LEU A 1 156 ? -4.265 -11.607 -14.715 1.00 97.25 156 LEU A CA 1
ATOM 1315 C C . LEU A 1 156 ? -4.593 -11.934 -13.256 1.00 97.25 156 LEU A C 1
ATOM 1317 O O . LEU A 1 156 ? -4.169 -11.180 -12.384 1.00 97.25 156 LEU A O 1
ATOM 1321 N N . GLU A 1 157 ? -5.226 -13.077 -12.977 1.00 96.44 157 GLU A N 1
ATOM 1322 C CA . GLU A 1 157 ? -5.494 -13.527 -11.603 1.00 96.44 157 GLU A CA 1
ATOM 1323 C C . GLU A 1 157 ? -4.187 -13.711 -10.811 1.00 96.44 157 GLU A C 1
ATOM 1325 O O . GLU A 1 157 ? -4.024 -13.157 -9.725 1.00 96.44 157 GLU A O 1
ATOM 1330 N N . ILE A 1 158 ? -3.198 -14.395 -11.401 1.00 95.12 158 ILE A N 1
ATOM 1331 C CA . ILE A 1 158 ? -1.877 -14.597 -10.779 1.00 95.12 158 ILE A CA 1
ATOM 1332 C C . ILE A 1 158 ? -1.174 -13.259 -10.505 1.00 95.12 158 ILE A C 1
ATOM 1334 O O . ILE A 1 158 ? -0.523 -13.090 -9.472 1.00 95.12 158 ILE A O 1
ATOM 1338 N N . ILE A 1 159 ? -1.254 -12.311 -11.444 1.00 95.31 159 ILE A N 1
ATOM 1339 C CA . ILE A 1 159 ? -0.662 -10.977 -11.283 1.00 95.31 159 ILE A CA 1
ATOM 1340 C C . ILE A 1 159 ? -1.376 -10.224 -10.157 1.00 95.31 159 ILE A C 1
ATOM 1342 O O . ILE A 1 159 ? -0.711 -9.653 -9.293 1.00 95.31 159 ILE A O 1
ATOM 1346 N N . LYS A 1 160 ? -2.710 -10.259 -10.133 1.00 94.38 160 LYS A N 1
ATOM 1347 C CA . LYS A 1 160 ? -3.560 -9.582 -9.148 1.00 94.38 160 LYS A CA 1
ATOM 1348 C C . LYS A 1 160 ? -3.214 -9.979 -7.713 1.00 94.38 160 LYS A C 1
ATOM 1350 O O . LYS A 1 160 ? -3.100 -9.103 -6.864 1.00 94.38 160 LYS A O 1
ATOM 1355 N N . GLU A 1 161 ? -2.970 -11.263 -7.456 1.00 92.31 161 GLU A N 1
ATOM 1356 C CA . GLU A 1 161 ? -2.571 -11.771 -6.133 1.00 92.31 161 GLU A CA 1
ATOM 1357 C C . GLU A 1 161 ? -1.185 -11.288 -5.670 1.00 92.31 161 GLU A C 1
ATOM 1359 O O . GLU A 1 161 ? -0.885 -11.300 -4.476 1.00 92.31 161 GLU A O 1
ATOM 1364 N N . LYS A 1 162 ? -0.323 -10.874 -6.605 1.00 92.19 162 LYS A N 1
ATOM 1365 C CA . LYS A 1 162 ? 1.068 -10.476 -6.335 1.00 92.19 162 LYS A CA 1
ATOM 1366 C C . LYS A 1 162 ? 1.289 -8.968 -6.305 1.00 92.19 162 LYS A C 1
ATOM 1368 O O . LYS A 1 162 ? 2.370 -8.524 -5.915 1.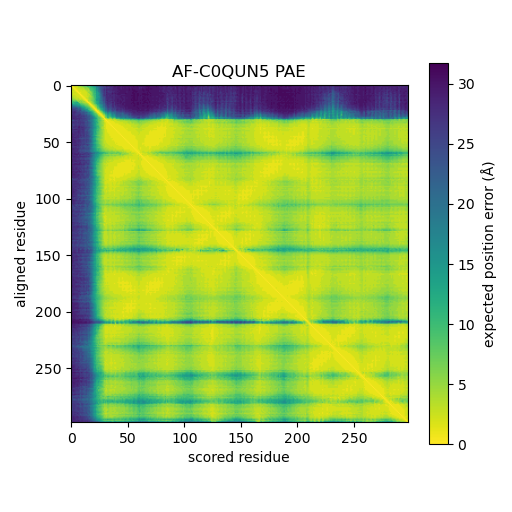00 92.19 162 LYS A O 1
ATOM 1373 N N . VAL A 1 163 ? 0.306 -8.175 -6.728 1.00 91.94 163 VAL A N 1
ATOM 1374 C CA . VAL A 1 163 ? 0.394 -6.713 -6.707 1.00 91.94 163 VAL A CA 1
ATOM 1375 C C . VAL A 1 163 ? -0.084 -6.196 -5.353 1.00 91.94 163 VAL A C 1
ATOM 1377 O O . VAL A 1 163 ? -1.258 -5.894 -5.157 1.00 91.94 163 VAL A O 1
ATOM 1380 N N . SER A 1 164 ? 0.852 -6.072 -4.414 1.00 91.06 164 SER A N 1
ATOM 1381 C CA . SER A 1 164 ? 0.619 -5.455 -3.108 1.00 91.06 164 SER A CA 1
ATOM 1382 C C . SER A 1 164 ? 1.794 -4.574 -2.691 1.00 91.06 164 SER A C 1
ATOM 1384 O O . SER A 1 164 ? 2.938 -4.781 -3.095 1.00 91.06 164 SER A O 1
ATOM 1386 N N . ILE A 1 165 ? 1.503 -3.568 -1.871 1.00 92.12 165 ILE A N 1
ATOM 1387 C CA . ILE A 1 165 ? 2.482 -2.748 -1.162 1.00 92.12 165 ILE A CA 1
ATOM 1388 C C . ILE A 1 165 ? 2.317 -3.079 0.327 1.00 92.12 165 ILE A C 1
ATOM 1390 O O . ILE A 1 165 ? 1.525 -2.416 0.998 1.00 92.12 165 ILE A O 1
ATOM 1394 N N . PRO A 1 166 ? 3.039 -4.079 0.874 1.00 90.94 166 PRO A N 1
ATOM 1395 C CA . PRO A 1 166 ? 2.785 -4.615 2.219 1.00 90.94 166 PRO A CA 1
ATOM 1396 C C . PRO A 1 166 ? 2.781 -3.558 3.329 1.00 90.94 166 PRO A C 1
ATOM 1398 O O . PRO A 1 166 ? 1.900 -3.539 4.181 1.00 90.94 166 PRO A O 1
ATOM 1401 N N . LEU A 1 167 ? 3.696 -2.584 3.254 1.00 91.31 167 LEU A N 1
ATOM 1402 C CA . LEU A 1 167 ? 3.784 -1.470 4.210 1.00 91.31 167 LEU A CA 1
ATOM 1403 C C . LEU A 1 167 ? 2.506 -0.607 4.270 1.00 91.31 167 LEU A C 1
ATOM 1405 O O . LEU A 1 167 ? 2.318 0.139 5.233 1.00 91.31 167 LEU A O 1
ATOM 1409 N N . ILE A 1 168 ? 1.651 -0.677 3.245 1.00 92.50 168 ILE A N 1
ATOM 1410 C CA . ILE A 1 168 ? 0.411 0.092 3.104 1.00 92.50 168 ILE A CA 1
ATOM 1411 C C . ILE A 1 168 ? -0.817 -0.819 3.200 1.00 92.50 168 ILE A C 1
ATOM 1413 O O . ILE A 1 168 ? -1.704 -0.583 4.020 1.00 92.50 168 ILE A O 1
ATOM 1417 N N . ASP A 1 169 ? -0.878 -1.846 2.360 1.00 92.44 169 ASP A N 1
ATOM 1418 C CA . ASP A 1 169 ? -2.091 -2.628 2.131 1.00 92.44 169 ASP A CA 1
ATOM 1419 C C . ASP A 1 169 ? -2.384 -3.601 3.280 1.00 92.44 169 ASP A C 1
ATOM 1421 O O . ASP A 1 169 ? -3.549 -3.745 3.669 1.00 92.44 169 ASP A O 1
ATOM 1425 N N . ASP A 1 170 ? -1.351 -4.206 3.876 1.00 92.94 170 ASP A N 1
ATOM 1426 C CA . ASP A 1 170 ? -1.500 -5.146 4.993 1.00 92.94 170 ASP A CA 1
ATOM 1427 C C . ASP A 1 170 ? -2.111 -4.460 6.226 1.00 92.94 170 ASP A C 1
ATOM 1429 O O . ASP A 1 170 ? -3.186 -4.887 6.664 1.00 92.94 170 ASP A O 1
ATOM 1433 N N . PRO A 1 171 ? -1.544 -3.356 6.765 1.00 93.50 171 PRO A N 1
ATOM 1434 C CA . PRO A 1 171 ? -2.142 -2.683 7.916 1.00 93.50 171 PRO A CA 1
ATOM 1435 C C . PRO A 1 171 ? -3.512 -2.062 7.594 1.00 93.50 171 PRO A C 1
ATOM 1437 O O . PRO A 1 171 ? -4.383 -2.024 8.464 1.00 93.50 171 PRO A O 1
ATOM 1440 N N . LEU A 1 172 ? -3.765 -1.608 6.358 1.00 94.56 172 LEU A N 1
ATOM 1441 C CA . LEU A 1 172 ? -5.105 -1.153 5.959 1.00 94.56 172 LEU A CA 1
ATOM 1442 C C . LEU A 1 172 ? -6.131 -2.289 6.023 1.00 94.56 172 LEU A C 1
ATOM 1444 O O . LEU A 1 172 ? -7.232 -2.104 6.551 1.00 94.56 172 LEU A O 1
ATOM 1448 N N . THR A 1 173 ? -5.780 -3.453 5.483 1.00 95.12 173 THR A N 1
ATOM 1449 C CA . THR A 1 173 ? -6.651 -4.630 5.434 1.00 95.12 173 THR A CA 1
ATOM 1450 C C . THR A 1 173 ? -6.884 -5.196 6.830 1.00 95.12 173 THR A C 1
ATOM 1452 O O . THR A 1 173 ? -8.029 -5.449 7.211 1.00 95.12 173 THR A O 1
ATOM 1455 N N . GLU A 1 174 ? -5.827 -5.315 7.633 1.00 96.44 174 GLU A N 1
ATOM 1456 C CA . GLU A 1 174 ? -5.906 -5.772 9.019 1.00 96.44 174 GLU A CA 1
ATOM 1457 C C . GLU A 1 174 ? -6.809 -4.857 9.860 1.00 96.44 174 GLU A C 1
ATOM 1459 O O . GLU A 1 174 ? -7.734 -5.336 10.523 1.00 96.44 174 GLU A O 1
ATOM 1464 N N . ALA A 1 175 ? -6.624 -3.533 9.768 1.00 97.00 175 ALA A N 1
ATOM 1465 C CA . ALA A 1 175 ? -7.466 -2.566 10.468 1.00 97.00 175 ALA A CA 1
ATOM 1466 C C . ALA A 1 175 ? -8.945 -2.690 10.067 1.00 97.00 175 ALA A C 1
ATOM 1468 O O . ALA A 1 175 ? -9.819 -2.735 10.937 1.00 97.00 175 ALA A O 1
ATOM 1469 N N . LYS A 1 176 ? -9.245 -2.789 8.763 1.00 97.69 176 LYS A N 1
ATOM 1470 C CA . LYS A 1 176 ? -10.622 -2.971 8.268 1.00 97.69 176 LYS A CA 1
ATOM 1471 C C . LYS A 1 176 ? -11.260 -4.240 8.819 1.00 97.69 176 LYS A C 1
ATOM 1473 O O . LYS A 1 176 ? -12.397 -4.188 9.291 1.00 97.69 176 LYS A O 1
ATOM 1478 N N . ASN A 1 177 ? -10.531 -5.352 8.796 1.00 98.12 177 ASN A N 1
ATOM 1479 C CA . ASN A 1 177 ? -11.019 -6.637 9.287 1.00 98.12 177 ASN A CA 1
ATOM 1480 C C . ASN A 1 177 ? -11.319 -6.582 10.789 1.00 98.12 177 ASN A C 1
ATOM 1482 O O . ASN A 1 177 ? -12.411 -6.965 11.209 1.00 98.12 177 ASN A O 1
ATOM 1486 N N . LEU A 1 178 ? -10.407 -6.035 11.598 1.00 98.44 178 LEU A N 1
ATOM 1487 C CA . LEU A 1 178 ? -10.593 -5.910 13.048 1.00 98.44 178 LEU A CA 1
ATOM 1488 C C . LEU A 1 178 ? -11.762 -4.982 13.410 1.00 98.44 178 LEU A C 1
ATOM 1490 O O . LEU A 1 178 ? -12.549 -5.297 14.306 1.00 98.44 178 LEU A O 1
ATOM 1494 N N . ILE A 1 179 ? -11.941 -3.875 12.683 1.00 98.31 179 ILE A N 1
ATOM 1495 C CA . ILE A 1 179 ? -13.095 -2.980 12.861 1.00 98.31 179 ILE A CA 1
ATOM 1496 C C . ILE A 1 179 ? -14.401 -3.674 12.442 1.00 98.31 179 ILE A C 1
ATOM 1498 O O . ILE A 1 179 ? -15.414 -3.542 13.134 1.00 98.31 179 ILE A O 1
ATOM 1502 N N . GLY A 1 180 ? -14.386 -4.449 11.353 1.00 98.00 180 GLY A N 1
ATOM 1503 C CA . GLY A 1 180 ? -15.512 -5.285 10.930 1.00 98.00 180 GLY A CA 1
ATOM 1504 C C . GLY A 1 180 ? -15.920 -6.291 12.011 1.00 98.00 180 GLY A C 1
ATOM 1505 O O . GLY A 1 180 ? -17.078 -6.320 12.428 1.00 98.00 180 GLY A O 1
ATOM 1506 N N . ILE A 1 181 ? -14.948 -7.018 12.567 1.00 98.19 181 ILE A N 1
ATOM 1507 C CA . ILE A 1 181 ? -15.148 -7.949 13.688 1.00 98.19 181 ILE A CA 1
ATOM 1508 C C . ILE A 1 181 ? -15.714 -7.218 14.916 1.00 98.19 181 ILE A C 1
ATOM 1510 O O . ILE A 1 181 ? -16.673 -7.678 15.543 1.00 98.19 181 ILE A O 1
ATOM 1514 N N . ALA A 1 182 ? -15.177 -6.042 15.256 1.00 98.25 182 ALA A N 1
ATOM 1515 C CA . ALA A 1 182 ? -15.682 -5.241 16.369 1.00 98.25 182 ALA A CA 1
ATOM 1516 C C . ALA A 1 182 ? -17.155 -4.844 16.177 1.00 98.25 182 ALA A C 1
ATOM 1518 O O . ALA A 1 182 ? -17.932 -4.848 17.142 1.00 98.25 182 ALA A O 1
ATOM 1519 N N . LYS A 1 183 ? -17.544 -4.528 14.939 1.00 98.00 183 LYS A N 1
ATOM 1520 C CA . LYS A 1 183 ? -18.907 -4.167 14.537 1.00 98.00 183 LYS A CA 1
ATOM 1521 C C . LYS A 1 183 ? -19.868 -5.361 14.617 1.00 98.00 183 LYS A C 1
ATOM 1523 O O . LYS A 1 183 ? -21.007 -5.196 15.073 1.00 98.00 183 LYS A O 1
ATOM 1528 N N . ASP A 1 184 ? -19.409 -6.559 14.269 1.00 97.94 184 ASP A N 1
ATOM 1529 C CA . ASP A 1 184 ? -20.178 -7.799 14.415 1.00 97.94 184 ASP A CA 1
ATOM 1530 C C . ASP A 1 184 ? -20.395 -8.168 15.888 1.00 97.94 184 ASP A C 1
ATOM 1532 O O . ASP A 1 184 ? -21.528 -8.427 16.307 1.00 97.94 184 ASP A O 1
ATOM 1536 N N . HIS A 1 185 ? -19.363 -8.059 16.729 1.00 98.12 185 HIS A N 1
ATOM 1537 C CA . HIS A 1 185 ? -19.516 -8.227 18.179 1.00 98.12 185 HIS A CA 1
ATOM 1538 C C . HIS A 1 185 ? -20.465 -7.185 18.786 1.00 98.12 185 HIS A C 1
ATOM 1540 O O . HIS A 1 185 ? -21.304 -7.511 19.632 1.00 98.12 185 HIS A O 1
ATOM 1546 N N . LEU A 1 186 ? -20.410 -5.931 18.323 1.00 96.75 186 LEU A N 1
ATOM 1547 C CA . LEU A 1 186 ? -21.360 -4.894 18.730 1.00 96.75 186 LEU A CA 1
ATOM 1548 C C . LEU A 1 186 ? -22.805 -5.250 18.332 1.00 96.75 186 LEU A C 1
ATOM 1550 O O . LEU A 1 186 ? -23.749 -4.939 19.075 1.00 96.75 186 LEU A O 1
ATOM 1554 N N . LYS A 1 187 ? -23.000 -5.938 17.198 1.00 96.31 187 LYS A N 1
ATOM 1555 C CA . LYS A 1 187 ? -24.309 -6.432 16.724 1.00 96.31 187 LYS A CA 1
ATOM 1556 C C . LYS A 1 187 ? -24.864 -7.486 17.662 1.00 96.31 187 LYS A C 1
ATOM 1558 O O . LYS A 1 187 ? -26.013 -7.362 18.096 1.00 96.31 187 LYS A O 1
ATOM 1563 N N . ALA A 1 188 ? -24.0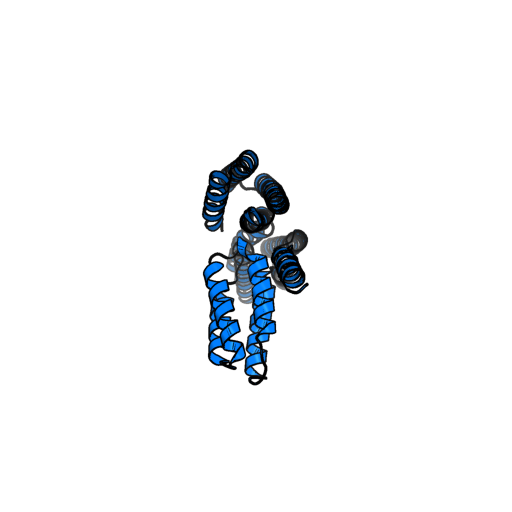08 -8.428 18.043 1.00 96.75 188 ALA A N 1
ATOM 1564 C CA . ALA A 1 188 ? -24.284 -9.500 18.991 1.00 96.75 188 ALA A CA 1
ATOM 1565 C C . ALA A 1 188 ? -24.383 -9.034 20.459 1.00 96.75 188 ALA A C 1
ATOM 1567 O O . ALA A 1 188 ? -24.710 -9.830 21.331 1.00 96.75 188 ALA A O 1
ATOM 1568 N N . ARG A 1 189 ? -24.157 -7.739 20.743 1.00 96.06 189 ARG A N 1
ATOM 1569 C CA . ARG A 1 189 ? -24.112 -7.154 22.102 1.00 96.06 189 ARG A CA 1
ATOM 1570 C C . ARG A 1 189 ? -22.953 -7.685 22.961 1.00 96.06 189 ARG A C 1
ATOM 1572 O O . ARG A 1 189 ? -22.969 -7.554 24.182 1.00 96.06 189 ARG A O 1
ATOM 1579 N N . GLU A 1 190 ? -21.913 -8.218 22.331 1.00 96.81 190 GLU A N 1
ATOM 1580 C CA . GLU A 1 190 ? -20.695 -8.705 22.977 1.00 96.81 190 GLU A CA 1
ATOM 1581 C C . GLU A 1 190 ? -19.691 -7.556 23.184 1.00 96.81 190 GLU A C 1
ATOM 1583 O O . GLU A 1 190 ? -18.608 -7.521 22.600 1.00 96.81 190 GLU A O 1
ATOM 1588 N N . TYR A 1 191 ? -20.044 -6.577 24.024 1.00 96.31 191 TYR A N 1
ATOM 1589 C CA . TYR A 1 191 ? -19.282 -5.322 24.140 1.00 96.31 191 TYR A CA 1
ATOM 1590 C C . TYR A 1 191 ? -17.819 -5.513 24.551 1.00 96.31 191 TYR A C 1
ATOM 1592 O O . TYR A 1 191 ? -16.960 -4.768 24.094 1.00 96.31 191 TYR A O 1
ATOM 1600 N N . LYS A 1 192 ? -17.514 -6.512 25.390 1.00 96.31 192 LYS A N 1
ATOM 1601 C CA . LYS A 1 192 ? -16.132 -6.811 25.795 1.00 96.31 192 LYS A CA 1
ATOM 1602 C C . LYS A 1 192 ? -15.282 -7.265 24.604 1.00 96.31 192 LYS A C 1
ATOM 1604 O O . LYS A 1 192 ? -14.181 -6.760 24.435 1.00 96.31 192 LYS A O 1
ATOM 1609 N N . LYS A 1 193 ? -15.808 -8.165 23.767 1.00 97.81 193 LYS A N 1
ATOM 1610 C CA . LYS A 1 193 ? -15.113 -8.640 22.561 1.00 97.81 193 LYS A CA 1
ATOM 1611 C C . LYS A 1 193 ? -14.985 -7.532 21.520 1.00 97.81 193 LYS A C 1
ATOM 1613 O O . LYS A 1 193 ? -13.931 -7.376 20.922 1.00 97.81 193 LYS A O 1
ATOM 1618 N N . SER A 1 194 ? -16.027 -6.708 21.375 1.00 97.69 194 SER A N 1
ATOM 1619 C CA . SER A 1 194 ? -15.984 -5.516 20.521 1.00 97.69 194 SER A CA 1
ATOM 1620 C C . SER A 1 194 ? -14.846 -4.573 20.935 1.00 97.69 194 SER A C 1
ATOM 1622 O O . SER A 1 194 ? -14.048 -4.187 20.091 1.00 97.69 194 SER A O 1
ATOM 1624 N N . LYS A 1 195 ? -14.686 -4.288 22.238 1.00 97.12 195 LYS A N 1
ATOM 1625 C CA . LYS A 1 195 ? -13.555 -3.493 22.753 1.00 97.12 195 LYS A CA 1
ATOM 1626 C C . LYS A 1 195 ? -12.200 -4.114 22.435 1.00 97.12 195 LYS A C 1
ATOM 1628 O O . LYS A 1 195 ? -11.335 -3.405 21.946 1.00 97.12 195 LYS A O 1
ATOM 1633 N N . GLN A 1 196 ? -12.038 -5.412 22.687 1.00 97.81 196 GLN A N 1
ATOM 1634 C CA . GLN A 1 196 ? -10.781 -6.118 22.420 1.00 97.81 196 GLN A CA 1
ATOM 1635 C C . GLN A 1 196 ? -10.402 -6.049 20.937 1.00 97.81 196 GLN A C 1
ATOM 1637 O O . GLN A 1 196 ? -9.255 -5.777 20.608 1.00 97.81 196 GLN A O 1
ATOM 1642 N N . ALA A 1 197 ? -11.370 -6.225 20.036 1.00 97.75 197 ALA A N 1
ATOM 1643 C CA . ALA A 1 197 ? -11.135 -6.074 18.604 1.00 97.75 197 ALA A CA 1
ATOM 1644 C C . ALA A 1 197 ? -10.714 -4.638 18.229 1.00 97.75 197 ALA A C 1
ATOM 1646 O O . ALA A 1 197 ? -9.810 -4.469 17.416 1.00 97.75 197 ALA A O 1
ATOM 1647 N N . LEU A 1 198 ? -11.302 -3.606 18.853 1.00 97.75 198 LEU A N 1
ATOM 1648 C CA . LEU A 1 198 ? -10.866 -2.218 18.646 1.00 97.75 198 LEU A CA 1
ATOM 1649 C C . LEU A 1 198 ? -9.467 -1.943 19.205 1.00 97.75 198 LEU A C 1
ATOM 1651 O O . LEU A 1 198 ? -8.710 -1.233 18.557 1.00 97.75 198 LEU A O 1
ATOM 1655 N N . GLU A 1 199 ? -9.111 -2.504 20.364 1.00 96.94 199 GLU A N 1
ATOM 1656 C CA . GLU A 1 199 ? -7.760 -2.396 20.940 1.00 96.94 199 GLU A CA 1
ATOM 1657 C C . GLU A 1 199 ? -6.715 -2.996 19.997 1.00 96.94 199 GLU A C 1
ATOM 1659 O O . GLU A 1 199 ? -5.690 -2.369 19.742 1.00 96.94 199 GLU A O 1
ATOM 1664 N N . LEU A 1 200 ? -7.007 -4.168 19.425 1.00 97.12 200 LEU A N 1
ATOM 1665 C CA . LEU A 1 200 ? -6.151 -4.796 18.421 1.00 97.12 200 LEU A CA 1
ATOM 1666 C C . LEU A 1 200 ? -6.057 -3.949 17.148 1.00 97.12 200 LEU A C 1
ATOM 1668 O O . LEU A 1 200 ? -4.970 -3.822 16.596 1.00 97.12 200 LEU A O 1
ATOM 1672 N N . ALA A 1 201 ? -7.157 -3.323 16.712 1.00 96.69 201 ALA A N 1
ATOM 1673 C CA . ALA A 1 201 ? -7.178 -2.476 15.517 1.00 96.69 201 ALA A CA 1
ATOM 1674 C C . ALA A 1 201 ? -6.300 -1.221 15.643 1.00 96.69 201 ALA A C 1
ATOM 1676 O O . ALA A 1 201 ? -5.904 -0.656 14.622 1.00 96.69 201 ALA A O 1
ATOM 1677 N N . LEU A 1 202 ? -5.978 -0.775 16.865 1.00 94.19 202 LEU A N 1
ATOM 1678 C CA . LEU A 1 202 ? -5.135 0.403 17.068 1.00 94.19 202 LEU A CA 1
ATOM 1679 C C . LEU A 1 202 ? -3.737 0.209 16.487 1.00 94.19 202 LEU A C 1
ATOM 1681 O O . LEU A 1 202 ? -3.230 1.138 15.876 1.00 94.19 202 LEU A O 1
ATOM 1685 N N . ASN A 1 203 ? -3.131 -0.971 16.620 1.00 90.81 203 ASN A N 1
ATOM 1686 C CA . ASN A 1 203 ? -1.774 -1.215 16.127 1.00 90.81 203 ASN A CA 1
ATOM 1687 C C . ASN A 1 203 ? -1.638 -1.037 14.605 1.00 90.81 203 ASN A C 1
ATOM 1689 O O . ASN A 1 203 ? -0.837 -0.198 14.198 1.00 90.81 203 ASN A O 1
ATOM 1693 N N . PRO A 1 204 ? -2.413 -1.725 13.743 1.00 92.44 204 PRO A N 1
ATOM 1694 C CA . PRO A 1 204 ? -2.319 -1.512 12.303 1.00 92.44 204 PRO A CA 1
ATOM 1695 C C . PRO A 1 204 ? -2.724 -0.086 11.904 1.00 92.44 204 PRO A C 1
ATOM 1697 O O . PRO A 1 204 ? -2.077 0.509 11.044 1.00 92.44 204 PRO A O 1
ATOM 1700 N N . LEU A 1 205 ? -3.715 0.521 12.577 1.00 91.81 205 LEU A N 1
ATOM 1701 C CA . LEU A 1 205 ? -4.076 1.929 12.360 1.00 91.81 205 LEU A CA 1
ATOM 1702 C C . LEU A 1 205 ? -2.928 2.874 12.692 1.00 91.81 205 LEU A C 1
ATOM 1704 O O . LEU A 1 205 ? -2.708 3.831 11.962 1.00 91.81 205 LEU A O 1
ATOM 1708 N N . ILE A 1 206 ? -2.203 2.623 13.776 1.00 87.44 206 ILE A N 1
ATOM 1709 C CA . ILE A 1 206 ? -1.001 3.357 14.152 1.00 87.44 206 ILE A CA 1
ATOM 1710 C C . ILE A 1 206 ? 0.060 3.114 13.078 1.00 87.44 206 ILE A C 1
ATOM 1712 O O . ILE A 1 206 ? 0.532 4.076 12.498 1.00 87.44 206 ILE A O 1
ATOM 1716 N N . ASN A 1 207 ? 0.364 1.879 12.696 1.00 84.12 207 ASN A N 1
ATOM 1717 C CA . ASN A 1 207 ? 1.404 1.602 11.700 1.00 84.12 207 ASN A CA 1
ATOM 1718 C C . ASN A 1 207 ? 1.177 2.327 10.357 1.00 84.12 207 ASN A C 1
ATOM 1720 O O . ASN A 1 207 ? 2.135 2.826 9.772 1.00 84.12 207 ASN A O 1
ATOM 1724 N N . ILE A 1 208 ? -0.079 2.473 9.908 1.00 82.75 208 ILE A N 1
ATOM 1725 C CA . ILE A 1 208 ? -0.422 3.212 8.677 1.00 82.75 208 ILE A CA 1
ATOM 1726 C C . ILE A 1 208 ? -0.663 4.722 8.888 1.00 82.75 208 ILE A C 1
ATOM 1728 O O . ILE A 1 208 ? -0.440 5.529 7.983 1.00 82.75 208 ILE A O 1
ATOM 1732 N N . SER A 1 209 ? -1.148 5.145 10.061 1.00 69.81 209 SER A N 1
ATOM 1733 C CA . SER A 1 209 ? -1.348 6.573 10.389 1.00 69.81 209 SER A CA 1
ATOM 1734 C C . SER A 1 209 ? -0.028 7.253 10.744 1.00 69.81 209 SER A C 1
ATOM 1736 O O . SER A 1 209 ? 0.162 8.450 10.500 1.00 69.81 209 SER A O 1
ATOM 1738 N N . TYR A 1 210 ? 0.900 6.492 11.319 1.00 65.69 210 TYR A N 1
ATOM 1739 C CA . TYR A 1 210 ? 2.263 6.910 11.568 1.00 65.69 210 TYR A CA 1
ATOM 1740 C C . TYR A 1 210 ? 3.044 6.824 10.268 1.00 65.69 210 TYR A C 1
ATOM 1742 O O . TYR A 1 210 ? 2.905 5.929 9.444 1.00 65.69 210 TYR A O 1
ATOM 1750 N N . ARG A 1 211 ? 3.864 7.844 10.053 1.00 70.44 211 ARG A N 1
ATOM 1751 C CA . ARG A 1 211 ? 4.416 8.110 8.730 1.00 70.44 211 ARG A CA 1
ATOM 1752 C C . ARG A 1 211 ? 5.548 7.151 8.347 1.00 70.44 211 ARG A C 1
ATOM 1754 O O . ARG A 1 211 ? 5.983 7.215 7.207 1.00 70.44 211 ARG A O 1
ATOM 1761 N N . GLU A 1 212 ? 6.039 6.321 9.271 1.00 87.00 212 GLU A N 1
ATOM 1762 C CA . GLU A 1 212 ? 7.201 5.457 9.035 1.00 87.00 212 GLU A CA 1
ATOM 1763 C C . GLU A 1 212 ? 6.969 4.530 7.845 1.00 87.00 212 GLU A C 1
ATOM 1765 O O . GLU A 1 212 ? 7.701 4.658 6.871 1.00 87.00 212 GLU A O 1
ATOM 1770 N N . ASN A 1 213 ? 5.929 3.690 7.870 1.00 89.31 213 ASN A N 1
ATOM 1771 C CA . ASN A 1 213 ? 5.639 2.749 6.786 1.00 89.31 213 ASN A CA 1
ATOM 1772 C C . ASN A 1 213 ? 5.503 3.450 5.429 1.00 89.31 213 ASN A C 1
ATOM 1774 O O . ASN A 1 213 ? 6.099 3.029 4.440 1.00 89.31 213 ASN A O 1
ATOM 1778 N N . LEU A 1 214 ? 4.787 4.578 5.396 1.00 90.19 214 LEU A N 1
ATOM 1779 C CA . LEU A 1 214 ? 4.602 5.371 4.179 1.00 90.19 214 LEU A CA 1
ATOM 1780 C C . LEU A 1 214 ? 5.922 5.965 3.664 1.00 90.19 214 LEU A C 1
ATOM 1782 O O . LEU A 1 214 ? 6.169 6.002 2.461 1.00 90.19 214 LEU A O 1
ATOM 1786 N N . TYR A 1 215 ? 6.792 6.428 4.563 1.00 91.19 215 TYR A N 1
ATOM 1787 C CA . TYR A 1 215 ? 8.114 6.927 4.195 1.00 91.19 215 TYR A CA 1
ATOM 1788 C C . TYR A 1 215 ? 9.059 5.803 3.789 1.00 91.19 215 TYR A C 1
ATOM 1790 O O . TYR A 1 215 ? 9.846 5.994 2.868 1.00 91.19 215 TYR A O 1
ATOM 1798 N N . MET A 1 216 ? 8.964 4.633 4.412 1.00 92.19 216 MET A N 1
ATOM 1799 C CA . MET A 1 216 ? 9.732 3.455 4.028 1.00 92.19 216 MET A CA 1
ATOM 1800 C C . MET A 1 216 ? 9.317 2.947 2.647 1.00 92.19 216 MET A C 1
ATOM 1802 O O . MET A 1 216 ? 10.192 2.641 1.843 1.00 92.19 216 MET A O 1
ATOM 1806 N N . ALA A 1 217 ? 8.025 2.971 2.314 1.00 92.06 217 ALA A N 1
ATOM 1807 C CA . ALA A 1 217 ? 7.544 2.675 0.965 1.00 92.06 217 ALA A CA 1
ATOM 1808 C C . ALA A 1 217 ? 8.119 3.655 -0.082 1.00 92.06 217 ALA A C 1
ATOM 1810 O O . ALA A 1 217 ? 8.561 3.242 -1.156 1.00 92.06 217 ALA A O 1
ATOM 1811 N N . LEU A 1 218 ? 8.222 4.950 0.252 1.00 91.50 218 LEU A N 1
ATOM 1812 C CA . LEU A 1 218 ? 8.913 5.935 -0.595 1.00 91.50 218 LEU A CA 1
ATOM 1813 C C . LEU A 1 218 ? 10.417 5.657 -0.716 1.00 91.50 218 LEU A C 1
ATOM 1815 O O . LEU A 1 218 ? 10.975 5.786 -1.802 1.00 91.50 218 LEU A O 1
ATOM 1819 N N . VAL A 1 219 ? 11.091 5.275 0.374 1.00 93.25 219 VAL A N 1
ATOM 1820 C CA . VAL A 1 219 ? 12.516 4.902 0.337 1.00 93.25 219 VAL A CA 1
ATOM 1821 C C . VAL A 1 219 ? 12.728 3.730 -0.616 1.00 93.25 219 VAL A C 1
ATOM 1823 O O . VAL A 1 219 ? 13.599 3.819 -1.480 1.00 93.25 219 VAL A O 1
ATOM 1826 N N . LYS A 1 220 ? 11.920 2.670 -0.493 1.00 93.12 220 LYS A N 1
ATOM 1827 C CA . LYS A 1 220 ? 11.959 1.496 -1.377 1.00 93.12 220 LYS A CA 1
ATOM 1828 C C . LYS A 1 220 ? 11.826 1.906 -2.842 1.00 93.12 220 LYS A C 1
ATOM 1830 O O . LYS A 1 220 ? 12.664 1.537 -3.666 1.00 93.12 220 LYS A O 1
ATOM 1835 N N . GLU A 1 221 ? 10.846 2.755 -3.133 1.00 91.25 221 GLU A N 1
ATOM 1836 C CA . GLU A 1 221 ? 10.585 3.249 -4.482 1.00 91.25 221 GLU A CA 1
ATOM 1837 C C . GLU A 1 221 ? 11.758 4.053 -5.054 1.00 91.25 221 GLU A C 1
ATOM 1839 O O . GLU A 1 221 ? 12.262 3.776 -6.143 1.00 91.25 221 GLU A O 1
ATOM 1844 N N . TYR A 1 222 ? 12.246 5.035 -4.298 1.00 91.94 222 TYR A N 1
ATOM 1845 C CA . TYR A 1 222 ? 13.310 5.918 -4.759 1.00 91.94 222 TYR A CA 1
ATOM 1846 C C . TYR A 1 222 ? 14.658 5.210 -4.889 1.00 91.94 222 TYR A C 1
ATOM 1848 O O . TYR A 1 222 ? 15.394 5.488 -5.831 1.00 91.94 222 TYR A O 1
ATOM 1856 N N . ILE A 1 223 ? 14.989 4.270 -4.004 1.00 92.75 223 ILE A N 1
ATOM 1857 C CA . ILE A 1 223 ? 16.213 3.473 -4.138 1.00 92.75 223 ILE A CA 1
ATOM 1858 C C . ILE A 1 223 ? 16.156 2.602 -5.393 1.00 92.75 223 ILE A C 1
ATOM 1860 O O . ILE A 1 223 ? 17.120 2.575 -6.163 1.00 92.75 223 ILE A O 1
ATOM 1864 N N . HIS A 1 224 ? 15.024 1.935 -5.634 1.00 91.25 224 HIS A N 1
ATOM 1865 C CA . HIS A 1 224 ? 14.850 1.115 -6.827 1.00 91.25 224 HIS A CA 1
ATOM 1866 C C . HIS A 1 224 ? 14.974 1.954 -8.108 1.00 91.25 224 HIS A C 1
ATOM 1868 O O . HIS A 1 224 ? 15.769 1.629 -8.992 1.00 91.25 224 HIS A O 1
ATOM 1874 N N . LYS A 1 225 ? 14.291 3.103 -8.170 1.00 88.44 225 LYS A N 1
ATOM 1875 C CA . LYS A 1 225 ? 14.400 4.054 -9.290 1.00 88.44 225 LYS A CA 1
ATOM 1876 C C . LYS A 1 225 ? 15.811 4.612 -9.456 1.00 88.44 225 LYS A C 1
ATOM 1878 O O . LYS A 1 225 ? 16.305 4.728 -10.580 1.00 88.44 225 LYS A O 1
ATOM 1883 N N . GLY A 1 226 ? 16.491 4.902 -8.349 1.00 90.25 226 GLY A N 1
ATOM 1884 C CA . GLY A 1 226 ? 17.895 5.301 -8.330 1.00 90.25 226 GLY A CA 1
ATOM 1885 C C . GLY A 1 226 ? 18.794 4.257 -8.989 1.00 90.25 226 GLY A C 1
ATOM 1886 O O . GLY A 1 226 ? 19.622 4.616 -9.824 1.00 90.25 226 GLY A O 1
ATOM 1887 N N . LYS A 1 227 ? 18.582 2.969 -8.696 1.00 91.38 227 LYS A N 1
ATOM 1888 C CA . LYS A 1 227 ? 19.299 1.861 -9.342 1.00 91.38 227 LYS A CA 1
ATOM 1889 C C . LYS A 1 227 ? 18.992 1.751 -10.831 1.00 91.38 227 LYS A C 1
ATOM 1891 O O . LYS A 1 227 ? 19.923 1.732 -11.629 1.00 91.38 227 LYS A O 1
ATOM 1896 N N . VAL A 1 228 ? 17.715 1.694 -11.214 1.00 88.12 228 VAL A N 1
ATOM 1897 C CA . VAL A 1 228 ? 17.311 1.532 -12.624 1.00 88.12 228 VAL A CA 1
ATOM 1898 C C . VAL A 1 228 ? 17.887 2.653 -13.492 1.00 88.12 228 VAL A C 1
ATOM 1900 O O . VA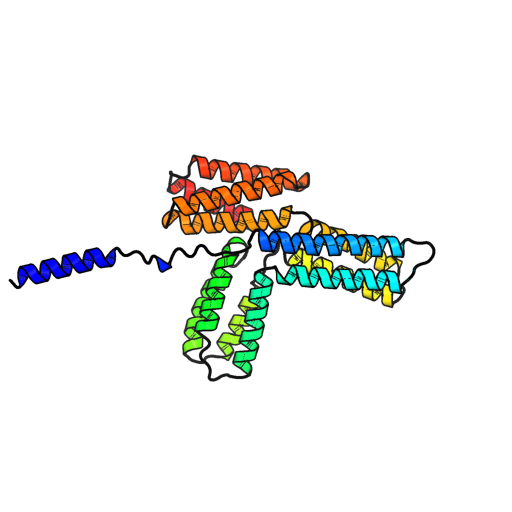L A 1 228 ? 18.392 2.410 -14.585 1.00 88.12 228 VAL A O 1
ATOM 1903 N N . THR A 1 229 ? 17.879 3.885 -12.982 1.00 88.88 229 THR A N 1
ATOM 1904 C CA . THR A 1 229 ? 18.384 5.053 -13.714 1.00 88.88 229 THR A CA 1
ATOM 1905 C C . THR A 1 229 ? 19.893 5.257 -13.606 1.00 88.88 229 THR A C 1
ATOM 1907 O O . THR A 1 229 ? 20.419 6.118 -14.305 1.00 88.88 229 THR A 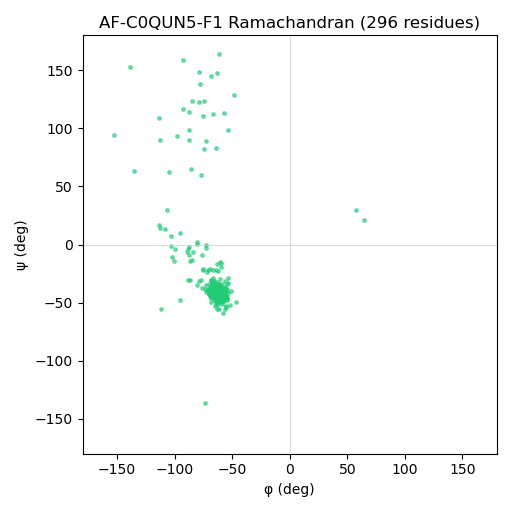O 1
ATOM 1910 N N . TYR A 1 230 ? 20.618 4.489 -12.786 1.00 88.81 230 TYR A N 1
ATOM 1911 C CA . TYR A 1 230 ? 22.048 4.710 -12.536 1.00 88.81 230 TYR A CA 1
ATOM 1912 C C . TYR A 1 230 ? 22.890 4.663 -13.820 1.00 88.81 230 TYR A C 1
ATOM 1914 O O . TYR A 1 230 ? 23.660 5.586 -14.095 1.00 88.81 230 TYR A O 1
ATOM 1922 N N . ASN A 1 231 ? 22.668 3.636 -14.643 1.00 83.81 231 ASN A N 1
ATOM 1923 C CA . ASN A 1 231 ? 23.397 3.428 -15.897 1.00 83.81 231 ASN A CA 1
ATOM 1924 C C . ASN A 1 231 ? 22.799 4.199 -17.086 1.00 83.81 231 ASN A C 1
ATOM 1926 O O . ASN A 1 231 ? 23.457 4.329 -18.112 1.00 83.81 231 ASN A O 1
ATOM 1930 N N . LEU A 1 232 ? 21.578 4.727 -16.947 1.00 84.81 232 LEU A N 1
ATOM 1931 C CA . LEU A 1 232 ? 20.874 5.465 -18.004 1.00 84.81 232 LEU A CA 1
ATOM 1932 C C . LEU A 1 232 ? 21.085 6.979 -17.873 1.00 84.81 232 LEU A C 1
ATOM 1934 O O . LEU A 1 232 ? 21.380 7.677 -18.836 1.00 84.81 232 LEU A O 1
ATOM 1938 N N . ASN A 1 233 ? 20.920 7.511 -16.661 1.00 87.75 233 ASN A N 1
ATOM 1939 C CA . ASN A 1 233 ? 21.048 8.927 -16.357 1.00 87.75 233 ASN A CA 1
ATOM 1940 C C . ASN A 1 233 ? 21.465 9.138 -14.894 1.00 87.75 233 ASN A C 1
ATOM 1942 O O . ASN A 1 233 ? 20.641 9.269 -13.982 1.00 87.75 233 ASN A O 1
ATOM 1946 N N . ARG A 1 234 ? 22.778 9.269 -14.686 1.00 87.38 234 ARG A N 1
ATOM 1947 C CA . ARG A 1 234 ? 23.398 9.478 -13.368 1.00 87.38 234 ARG A CA 1
ATOM 1948 C C . ARG A 1 234 ? 22.840 10.684 -12.602 1.00 87.38 234 ARG A C 1
ATOM 1950 O O . ARG A 1 234 ? 22.725 10.632 -11.381 1.00 87.38 234 ARG A O 1
ATOM 1957 N N . ARG A 1 235 ? 22.450 11.763 -13.292 1.00 88.56 235 ARG A N 1
ATOM 1958 C CA . ARG A 1 235 ? 21.873 12.958 -12.647 1.00 88.56 235 ARG A CA 1
ATOM 1959 C C . ARG A 1 235 ? 20.492 12.670 -12.060 1.00 88.56 235 ARG A C 1
ATOM 1961 O O . ARG A 1 235 ? 20.173 13.159 -10.980 1.00 88.56 235 ARG A O 1
ATOM 1968 N N . ILE A 1 236 ? 19.670 11.907 -12.774 1.00 88.88 236 ILE A N 1
ATOM 1969 C CA . ILE A 1 236 ? 18.345 11.496 -12.297 1.00 88.88 236 ILE A CA 1
ATOM 1970 C C . ILE A 1 236 ? 18.485 10.488 -11.156 1.00 88.88 236 ILE A C 1
ATOM 1972 O O . ILE A 1 236 ? 17.829 10.646 -10.130 1.00 88.88 236 ILE A O 1
ATOM 1976 N N . SER A 1 237 ? 19.401 9.528 -11.286 1.00 90.81 237 SER A N 1
ATOM 1977 C CA . SER A 1 237 ? 19.720 8.574 -10.220 1.00 90.81 237 SER A CA 1
ATOM 1978 C C . SER A 1 237 ? 20.107 9.274 -8.910 1.00 90.81 237 SER A C 1
ATOM 1980 O O . SER A 1 237 ? 19.538 8.964 -7.864 1.00 90.81 237 SER A O 1
ATOM 1982 N N . LEU A 1 238 ? 20.963 10.305 -8.964 1.00 90.12 238 LEU A N 1
ATOM 1983 C CA . LEU A 1 238 ? 21.287 11.137 -7.795 1.00 90.12 238 LEU A CA 1
ATOM 1984 C C . LEU A 1 238 ? 20.052 11.793 -7.173 1.00 90.12 238 LEU A C 1
ATOM 1986 O O . LEU A 1 238 ? 19.896 11.746 -5.958 1.00 90.12 238 LEU A O 1
ATOM 1990 N N . ARG A 1 239 ? 19.147 12.359 -7.980 1.00 90.62 239 ARG A N 1
ATOM 1991 C CA . ARG A 1 239 ? 17.906 12.973 -7.472 1.00 90.62 239 ARG A CA 1
ATOM 1992 C C . ARG A 1 239 ? 17.015 11.966 -6.749 1.00 90.62 239 ARG A C 1
ATOM 1994 O O . ARG A 1 239 ? 16.444 12.294 -5.712 1.00 90.62 239 ARG A O 1
ATOM 2001 N N . TYR A 1 240 ? 16.911 10.743 -7.263 1.00 90.75 240 TYR A N 1
ATOM 2002 C CA . TYR A 1 240 ? 16.187 9.679 -6.570 1.00 90.75 240 TYR A CA 1
ATOM 2003 C C . TYR A 1 240 ? 16.873 9.283 -5.263 1.00 90.75 240 TYR A C 1
ATOM 2005 O O . TYR A 1 240 ? 16.206 9.153 -4.239 1.00 90.75 240 TYR A O 1
ATOM 2013 N N . LEU A 1 241 ? 18.202 9.185 -5.243 1.00 92.00 241 LEU A N 1
ATOM 2014 C CA . LEU A 1 241 ? 18.932 8.966 -3.997 1.00 92.00 241 LEU A CA 1
ATOM 2015 C C . LEU A 1 241 ? 18.709 10.116 -3.001 1.00 92.00 241 LEU A C 1
ATOM 2017 O O . LEU A 1 241 ? 18.565 9.859 -1.806 1.00 92.00 241 LEU A O 1
ATOM 2021 N N . GLU A 1 242 ? 18.597 11.366 -3.459 1.00 91.69 242 GLU A N 1
ATOM 2022 C CA . GLU A 1 242 ? 18.359 12.530 -2.588 1.00 91.69 242 GLU A CA 1
ATOM 2023 C C . GLU A 1 242 ? 16.961 12.454 -1.978 1.00 91.69 242 GLU A C 1
ATOM 2025 O O . GLU A 1 242 ? 16.796 12.618 -0.766 1.00 91.69 242 GLU A O 1
ATOM 2030 N N . ALA A 1 243 ? 15.968 12.116 -2.802 1.00 91.88 243 ALA A N 1
ATOM 2031 C CA . ALA A 1 243 ? 14.604 11.866 -2.361 1.00 91.88 243 ALA A CA 1
ATOM 2032 C C . ALA A 1 243 ? 14.531 10.689 -1.370 1.00 91.88 243 ALA A C 1
ATOM 2034 O O . ALA A 1 243 ? 13.852 10.791 -0.347 1.00 91.88 243 ALA A O 1
ATOM 2035 N N . SER A 1 244 ? 15.287 9.610 -1.605 1.00 93.31 244 SER A N 1
ATOM 2036 C CA . SER A 1 244 ? 15.372 8.468 -0.684 1.00 93.31 244 SER A CA 1
ATOM 2037 C C . SER A 1 244 ? 15.981 8.865 0.664 1.00 93.31 244 SER A C 1
ATOM 2039 O O . SER A 1 244 ? 15.453 8.505 1.716 1.00 93.31 244 SER A O 1
ATOM 2041 N N . LEU A 1 245 ? 17.036 9.689 0.659 1.00 93.19 245 LEU A N 1
ATOM 2042 C CA . LEU A 1 245 ? 17.668 10.189 1.875 1.00 93.19 245 LEU A CA 1
ATOM 2043 C C . LEU A 1 245 ? 16.722 11.122 2.642 1.00 93.19 245 LEU A C 1
ATOM 2045 O O . LEU A 1 245 ? 16.654 11.097 3.871 1.00 93.19 245 LEU A O 1
ATOM 2049 N N . TYR A 1 246 ? 15.971 11.952 1.926 1.00 92.06 246 TYR A N 1
ATOM 2050 C CA . TYR A 1 246 ? 14.949 12.799 2.521 1.00 92.06 246 TYR A CA 1
ATOM 2051 C C . TYR A 1 246 ? 13.830 11.968 3.171 1.00 92.06 246 TYR A C 1
ATOM 2053 O O . TYR A 1 246 ? 13.481 12.210 4.330 1.00 92.06 246 TYR A O 1
ATOM 2061 N N . ALA A 1 247 ? 13.328 10.941 2.481 1.00 91.81 247 ALA A N 1
ATOM 2062 C CA . ALA A 1 247 ? 12.300 10.039 2.994 1.00 91.81 247 ALA A CA 1
ATOM 2063 C C . ALA A 1 247 ? 12.783 9.218 4.206 1.00 91.81 247 ALA A C 1
ATOM 2065 O O . ALA A 1 247 ? 12.094 9.190 5.225 1.00 91.81 247 ALA A O 1
ATOM 2066 N N . VAL A 1 248 ? 13.993 8.641 4.172 1.00 94.12 248 VAL A N 1
ATOM 2067 C CA . VAL A 1 248 ? 14.531 7.860 5.306 1.00 94.12 248 VAL A CA 1
ATOM 2068 C C . VAL A 1 248 ? 14.789 8.741 6.531 1.00 94.12 248 VAL A C 1
ATOM 2070 O O . VAL A 1 248 ? 14.592 8.311 7.665 1.00 94.12 248 VAL A O 1
ATOM 2073 N N . ASN A 1 249 ? 15.178 10.007 6.331 1.00 92.56 249 ASN A N 1
ATOM 2074 C CA . ASN A 1 249 ? 15.287 10.963 7.430 1.00 92.56 249 ASN A CA 1
ATOM 2075 C C . ASN A 1 249 ? 13.921 11.216 8.064 1.00 92.56 249 ASN A C 1
ATOM 2077 O O . ASN A 1 249 ? 13.802 11.168 9.287 1.00 92.56 249 ASN A O 1
ATOM 2081 N N . LYS A 1 250 ? 12.886 11.454 7.246 1.00 91.00 250 LYS A N 1
ATOM 2082 C CA . LYS A 1 250 ? 11.517 11.606 7.745 1.00 91.00 250 LYS A CA 1
ATOM 2083 C C . LYS A 1 250 ? 11.061 10.361 8.516 1.00 91.00 250 LYS A C 1
ATOM 2085 O O . LYS A 1 250 ? 10.486 10.539 9.586 1.00 91.00 250 LYS A O 1
ATOM 2090 N N . ALA A 1 251 ? 11.345 9.154 8.012 1.00 91.44 251 ALA A N 1
ATOM 2091 C CA . ALA A 1 251 ? 11.073 7.889 8.700 1.00 91.44 251 ALA A CA 1
ATOM 2092 C C . ALA A 1 251 ? 11.747 7.866 10.078 1.00 91.44 251 ALA A C 1
ATOM 2094 O O . ALA A 1 251 ? 11.054 7.825 11.086 1.00 91.44 251 ALA A O 1
ATOM 2095 N N . PHE A 1 252 ? 13.066 8.076 10.132 1.00 91.69 252 PHE A N 1
ATOM 2096 C CA . PHE A 1 252 ? 13.860 8.068 11.368 1.00 91.69 252 PHE A CA 1
ATOM 2097 C C . PHE A 1 252 ? 13.296 8.968 12.481 1.00 91.69 252 PHE A C 1
ATOM 2099 O O . PHE A 1 252 ? 13.334 8.612 13.663 1.00 91.69 252 PHE A O 1
ATOM 2106 N N . TYR A 1 253 ? 12.792 10.154 12.120 1.00 89.06 253 TYR A N 1
ATOM 2107 C CA . TYR A 1 253 ? 12.229 11.102 13.085 1.00 89.06 253 TYR A CA 1
ATOM 2108 C C . TYR A 1 253 ? 10.929 10.619 13.724 1.00 89.06 253 TYR A C 1
ATOM 2110 O O . TYR A 1 253 ? 10.652 10.981 14.867 1.00 89.06 253 TYR A O 1
ATOM 2118 N N . VAL A 1 254 ? 10.137 9.829 13.002 1.00 85.62 254 VAL A N 1
ATOM 2119 C CA . VAL A 1 254 ? 8.845 9.323 13.479 1.00 85.62 254 VAL A CA 1
ATOM 2120 C C . VAL A 1 254 ? 8.921 7.889 14.000 1.00 85.62 254 VAL A C 1
ATOM 2122 O O . VAL A 1 254 ? 7.921 7.390 14.506 1.00 85.62 254 VAL A O 1
ATOM 2125 N N . SER A 1 255 ? 10.089 7.253 13.902 1.00 85.00 255 SER A N 1
ATOM 2126 C CA . SER A 1 255 ? 10.279 5.859 14.281 1.00 85.00 255 SER A CA 1
ATOM 2127 C C . SER A 1 255 ? 10.170 5.574 15.763 1.00 85.00 255 SER A C 1
ATOM 2129 O O . SER A 1 255 ? 10.648 6.355 16.601 1.00 85.00 255 SER A O 1
ATOM 2131 N N . SER A 1 256 ? 9.631 4.388 16.063 1.00 80.00 256 SER A N 1
ATOM 2132 C CA . SER A 1 256 ? 9.731 3.771 17.384 1.00 80.00 256 SER A CA 1
ATOM 2133 C C . SER A 1 256 ? 11.199 3.515 17.741 1.00 80.00 256 SER A C 1
ATOM 2135 O O . SER A 1 256 ? 12.091 3.546 16.890 1.00 80.00 256 SER A O 1
ATOM 2137 N N . ARG A 1 257 ? 11.477 3.268 19.026 1.00 80.38 257 ARG A N 1
ATOM 2138 C CA . ARG A 1 257 ? 12.840 2.923 19.457 1.00 80.38 257 ARG A CA 1
ATOM 2139 C C . ARG A 1 257 ? 13.324 1.619 18.820 1.00 80.38 257 ARG A C 1
ATOM 2141 O O . ARG A 1 257 ? 14.507 1.538 18.519 1.00 80.38 257 ARG A O 1
ATOM 2148 N N . GLU A 1 258 ? 12.427 0.659 18.591 1.00 77.56 258 GLU A N 1
ATOM 2149 C CA . GLU A 1 258 ? 12.760 -0.651 18.017 1.00 77.56 258 GLU A CA 1
ATOM 2150 C C . GLU A 1 258 ? 13.218 -0.539 16.555 1.00 77.56 258 GLU A C 1
ATOM 2152 O O . GLU A 1 258 ? 14.234 -1.120 16.185 1.00 77.56 258 GLU A O 1
ATOM 2157 N N . ASN A 1 259 ? 12.539 0.277 15.740 1.00 82.12 259 ASN A N 1
ATOM 2158 C CA . ASN A 1 259 ? 12.849 0.400 14.308 1.00 82.12 259 ASN A CA 1
ATOM 2159 C C . ASN A 1 259 ? 13.949 1.429 14.005 1.00 82.12 259 ASN A C 1
ATOM 2161 O O . ASN A 1 259 ? 14.521 1.457 12.910 1.00 82.12 259 ASN A O 1
ATOM 2165 N N . ARG A 1 260 ? 14.284 2.289 14.975 1.00 86.12 260 ARG A N 1
ATOM 2166 C CA . ARG A 1 260 ? 15.212 3.408 14.775 1.00 86.12 260 ARG A CA 1
ATOM 2167 C C . ARG A 1 260 ? 16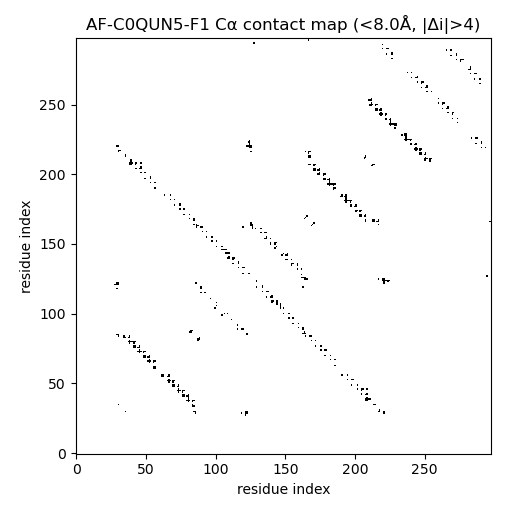.627 2.964 14.398 1.00 86.12 260 ARG A C 1
ATOM 2169 O O . ARG A 1 260 ? 17.265 3.662 13.609 1.00 86.12 260 ARG A O 1
ATOM 2176 N N . ASP A 1 261 ? 17.113 1.842 14.923 1.00 87.38 261 ASP A N 1
ATOM 2177 C CA . ASP A 1 261 ? 18.461 1.342 14.621 1.00 87.38 261 ASP A CA 1
ATOM 2178 C C . ASP A 1 261 ? 18.566 0.822 13.183 1.00 87.38 261 ASP A C 1
ATOM 2180 O O . ASP A 1 261 ? 19.502 1.183 12.466 1.00 87.38 261 ASP A O 1
ATOM 2184 N N . LEU A 1 262 ? 17.560 0.075 12.717 1.00 87.56 262 LEU A N 1
ATOM 2185 C CA . LEU A 1 262 ? 17.460 -0.358 11.321 1.00 87.56 262 LEU A CA 1
ATOM 2186 C C . LEU A 1 262 ? 17.445 0.844 10.368 1.00 87.56 262 LEU A C 1
ATOM 2188 O O . LEU A 1 262 ? 18.229 0.913 9.422 1.00 87.56 262 LEU A O 1
ATOM 2192 N N . ILE A 1 263 ? 16.599 1.835 10.653 1.00 90.06 263 ILE A N 1
ATOM 2193 C CA . ILE A 1 263 ? 16.463 3.030 9.811 1.00 90.06 263 ILE A CA 1
ATOM 2194 C C . ILE A 1 263 ? 17.731 3.894 9.857 1.00 90.06 263 ILE A C 1
ATOM 2196 O O . ILE A 1 263 ? 18.115 4.502 8.854 1.00 90.06 263 ILE A O 1
ATOM 2200 N N . LYS A 1 264 ? 18.432 3.926 10.996 1.00 91.38 264 LYS A N 1
ATOM 2201 C CA . LYS A 1 264 ? 19.740 4.576 11.107 1.00 91.38 264 LYS A CA 1
ATOM 2202 C C . LYS A 1 264 ? 20.769 3.915 10.189 1.00 91.38 264 LYS A C 1
ATOM 2204 O O . LYS A 1 264 ? 21.449 4.648 9.472 1.00 91.38 264 LYS A O 1
ATOM 2209 N N . MET A 1 265 ? 20.849 2.582 10.180 1.00 90.50 265 MET A N 1
ATOM 2210 C CA . MET A 1 265 ? 21.751 1.842 9.288 1.00 90.50 265 MET A CA 1
ATOM 2211 C C . MET A 1 265 ? 21.431 2.119 7.816 1.00 90.50 265 MET A C 1
ATOM 2213 O O . MET A 1 265 ? 22.329 2.465 7.056 1.00 90.50 265 MET A O 1
ATOM 2217 N N . LEU A 1 266 ? 20.151 2.093 7.426 1.00 92.81 266 LEU A N 1
ATOM 2218 C CA . LEU A 1 266 ? 19.739 2.433 6.057 1.00 92.81 266 LEU A CA 1
ATOM 2219 C C . LEU A 1 266 ? 20.155 3.851 5.661 1.00 92.81 266 LEU A C 1
ATOM 2221 O O . LEU A 1 266 ? 20.652 4.083 4.563 1.00 92.81 266 LEU A O 1
ATOM 2225 N N . ARG A 1 267 ? 19.988 4.820 6.565 1.00 93.94 267 ARG A N 1
ATOM 2226 C CA . ARG A 1 267 ? 20.425 6.198 6.324 1.00 93.94 267 ARG A CA 1
ATOM 2227 C C . ARG A 1 267 ? 21.938 6.294 6.113 1.00 93.94 267 ARG A C 1
ATOM 2229 O O . ARG A 1 267 ? 22.386 7.104 5.301 1.00 93.94 267 ARG A O 1
ATOM 2236 N N . GLU A 1 268 ? 22.721 5.528 6.864 1.00 93.88 268 GLU A N 1
ATOM 2237 C CA . GLU A 1 268 ? 24.177 5.464 6.717 1.00 93.88 268 GLU A CA 1
ATOM 2238 C C . GLU A 1 268 ? 24.577 4.801 5.392 1.00 93.88 268 GLU A C 1
ATOM 2240 O O . GLU A 1 268 ? 25.403 5.367 4.674 1.00 93.88 268 GLU A O 1
ATOM 2245 N N . ASP A 1 269 ? 23.917 3.705 5.009 1.00 93.81 269 ASP A N 1
ATOM 2246 C CA . ASP A 1 269 ? 24.111 3.028 3.721 1.00 93.81 269 ASP A CA 1
ATOM 2247 C C . ASP A 1 269 ? 23.825 3.973 2.538 1.00 93.81 269 ASP A C 1
ATOM 2249 O O . ASP A 1 269 ? 24.651 4.105 1.634 1.00 93.81 269 ASP A O 1
ATOM 2253 N N . ILE A 1 270 ? 22.712 4.720 2.572 1.00 94.12 270 ILE A N 1
ATOM 2254 C CA . ILE A 1 270 ? 22.365 5.701 1.525 1.00 94.12 270 ILE A CA 1
ATOM 2255 C C . ILE A 1 270 ? 23.429 6.801 1.428 1.00 94.12 270 ILE A C 1
ATOM 2257 O O . ILE A 1 270 ? 23.860 7.166 0.334 1.00 94.12 270 ILE A O 1
ATOM 2261 N N . ARG A 1 271 ? 23.909 7.321 2.565 1.00 93.69 271 ARG A N 1
ATOM 2262 C CA . ARG A 1 271 ? 24.994 8.321 2.582 1.00 93.69 271 ARG A CA 1
ATOM 2263 C C . ARG A 1 271 ? 26.303 7.764 2.032 1.00 93.69 271 ARG A C 1
ATOM 2265 O O . ARG A 1 271 ? 27.052 8.496 1.386 1.00 93.69 271 ARG A O 1
ATOM 2272 N N . LEU A 1 272 ? 26.587 6.489 2.283 1.00 94.00 272 LEU A N 1
ATOM 2273 C CA . LEU A 1 272 ? 27.764 5.829 1.739 1.00 94.00 272 LEU A CA 1
ATOM 2274 C C . LEU A 1 272 ? 27.655 5.696 0.215 1.00 94.00 272 LEU A C 1
ATOM 2276 O O . LEU A 1 272 ? 28.648 5.946 -0.468 1.00 94.00 272 LEU A O 1
ATOM 2280 N N . ILE A 1 273 ? 26.468 5.373 -0.319 1.00 93.12 273 ILE A N 1
ATOM 2281 C CA . ILE A 1 273 ? 26.208 5.352 -1.771 1.00 93.12 273 ILE A CA 1
ATOM 2282 C C . ILE A 1 273 ? 26.511 6.727 -2.370 1.00 93.12 273 ILE A C 1
ATOM 2284 O O . ILE A 1 273 ? 27.272 6.818 -3.326 1.00 93.12 273 ILE A O 1
ATOM 2288 N N . PHE A 1 274 ? 26.012 7.808 -1.764 1.00 89.69 274 PHE A N 1
ATOM 2289 C CA . PHE A 1 274 ? 26.313 9.172 -2.212 1.00 89.69 274 PHE A CA 1
ATOM 2290 C C . PHE A 1 274 ? 27.806 9.472 -2.292 1.00 89.69 274 PHE A C 1
ATOM 2292 O O . PHE A 1 274 ? 28.277 10.041 -3.275 1.00 89.69 274 PHE A O 1
ATOM 2299 N N . LYS A 1 275 ? 28.559 9.086 -1.257 1.00 90.88 275 LYS A N 1
ATOM 2300 C CA . LYS A 1 275 ? 30.003 9.327 -1.195 1.00 90.88 275 LYS A CA 1
ATOM 2301 C C . LYS A 1 275 ? 30.759 8.593 -2.305 1.00 90.88 275 LYS A C 1
ATOM 2303 O O . LYS A 1 275 ? 31.755 9.114 -2.797 1.00 90.88 275 LYS A O 1
ATOM 2308 N N . ASN A 1 276 ? 30.291 7.406 -2.683 1.00 91.56 276 ASN A N 1
ATOM 2309 C CA . ASN A 1 276 ? 30.946 6.544 -3.664 1.00 91.56 276 ASN A CA 1
ATOM 2310 C C . ASN A 1 276 ? 30.273 6.570 -5.041 1.00 91.56 276 ASN A C 1
ATOM 2312 O O . ASN A 1 276 ? 30.685 5.808 -5.900 1.00 91.56 276 ASN A O 1
ATOM 2316 N N . PHE A 1 277 ? 29.294 7.448 -5.281 1.00 90.88 277 PHE A N 1
ATOM 2317 C CA . PHE A 1 277 ? 28.375 7.370 -6.424 1.00 90.88 277 PHE A CA 1
ATOM 2318 C C . PHE A 1 277 ? 29.050 7.270 -7.807 1.00 90.88 277 PHE A C 1
ATOM 2320 O O . PHE A 1 277 ? 28.487 6.699 -8.740 1.00 90.88 277 PHE A O 1
ATOM 2327 N N . TYR A 1 278 ? 30.252 7.831 -7.962 1.00 89.12 278 TYR A N 1
ATOM 2328 C CA . TYR A 1 278 ? 31.012 7.799 -9.218 1.00 89.12 278 TYR A CA 1
ATOM 2329 C C . TYR A 1 278 ? 31.931 6.574 -9.372 1.00 89.12 278 TYR A C 1
ATOM 2331 O O . TYR A 1 278 ? 32.502 6.380 -10.443 1.00 89.12 278 TYR A O 1
ATOM 2339 N N . ASP A 1 279 ? 32.060 5.745 -8.337 1.00 89.62 279 ASP A N 1
ATOM 2340 C CA . ASP A 1 279 ? 32.681 4.424 -8.395 1.00 89.62 279 ASP A CA 1
ATOM 2341 C C . ASP A 1 279 ? 31.619 3.396 -8.798 1.00 89.62 279 ASP A C 1
ATOM 2343 O O . ASP A 1 279 ? 30.811 2.955 -7.979 1.00 89.62 279 ASP A O 1
ATOM 2347 N N . GLU A 1 280 ? 31.598 3.056 -10.085 1.00 80.81 280 GLU A N 1
ATOM 2348 C CA . GLU A 1 280 ? 30.528 2.280 -10.718 1.00 80.81 280 GLU A CA 1
ATOM 2349 C C . GLU A 1 280 ? 30.327 0.902 -10.083 1.00 80.81 280 GLU A C 1
ATOM 2351 O O . GLU A 1 280 ? 29.224 0.565 -9.649 1.00 80.81 280 GLU A O 1
ATOM 2356 N N . LYS A 1 281 ? 31.413 0.135 -9.939 1.00 83.25 281 LYS A N 1
ATOM 2357 C CA . LYS A 1 281 ? 31.360 -1.230 -9.403 1.00 83.25 281 LYS A CA 1
ATOM 2358 C C . LYS A 1 281 ? 30.930 -1.243 -7.939 1.00 83.25 281 LYS A C 1
ATOM 2360 O O . LYS A 1 281 ? 30.164 -2.117 -7.528 1.00 83.25 281 LYS A O 1
ATOM 2365 N N . ASN A 1 282 ? 31.424 -0.294 -7.144 1.00 88.25 282 ASN A N 1
ATOM 2366 C CA . ASN A 1 282 ? 31.047 -0.210 -5.738 1.00 88.25 282 ASN A CA 1
ATOM 2367 C C . ASN A 1 282 ? 29.612 0.303 -5.572 1.00 88.25 282 ASN A C 1
ATOM 2369 O O . ASN A 1 282 ? 28.863 -0.259 -4.777 1.00 88.25 282 ASN A O 1
ATOM 2373 N N . THR A 1 283 ? 29.191 1.294 -6.359 1.00 88.75 283 THR A N 1
ATOM 2374 C CA . THR A 1 283 ? 27.840 1.868 -6.284 1.00 88.75 283 THR A CA 1
ATOM 2375 C C . THR A 1 283 ? 26.766 0.858 -6.659 1.00 88.75 283 THR A C 1
ATOM 2377 O O . THR A 1 283 ? 25.797 0.705 -5.918 1.00 88.75 283 THR A O 1
ATOM 2380 N N . GLU A 1 284 ? 26.941 0.126 -7.761 1.00 89.69 284 GLU A N 1
ATOM 2381 C CA . GLU A 1 284 ? 25.973 -0.889 -8.186 1.00 89.69 284 GLU A CA 1
ATOM 2382 C C . GLU A 1 284 ? 25.814 -1.990 -7.130 1.00 89.69 284 GLU A C 1
ATOM 2384 O O . GLU A 1 284 ? 24.693 -2.355 -6.766 1.00 89.69 284 GLU A O 1
ATOM 2389 N N . LYS A 1 285 ? 26.933 -2.473 -6.574 1.00 92.44 285 LYS A N 1
ATOM 2390 C CA . LYS A 1 285 ? 26.911 -3.446 -5.479 1.00 92.44 285 LYS A CA 1
ATOM 2391 C C . LYS A 1 285 ? 26.147 -2.904 -4.269 1.00 92.44 285 LYS A C 1
ATOM 2393 O O . LYS A 1 285 ? 25.258 -3.576 -3.759 1.00 92.44 285 LYS A O 1
ATOM 2398 N N . MET A 1 286 ? 26.447 -1.681 -3.842 1.00 93.00 286 MET A N 1
ATOM 2399 C CA . MET A 1 286 ? 25.807 -1.071 -2.675 1.00 93.00 286 MET A CA 1
ATOM 2400 C C . MET A 1 286 ? 24.306 -0.828 -2.882 1.00 93.00 286 MET A C 1
ATOM 2402 O O . MET A 1 286 ? 23.531 -1.009 -1.945 1.00 93.00 286 MET A O 1
ATOM 2406 N N . LEU A 1 287 ? 23.886 -0.465 -4.099 1.00 92.69 287 LEU A N 1
ATOM 2407 C CA . LEU A 1 287 ? 22.474 -0.343 -4.475 1.00 92.69 287 LEU A CA 1
ATOM 2408 C C . LEU A 1 287 ? 21.747 -1.694 -4.415 1.00 92.69 287 LEU A C 1
ATOM 2410 O O . LEU A 1 287 ? 20.616 -1.764 -3.939 1.00 92.69 287 LEU A O 1
ATOM 2414 N N . ASN A 1 288 ? 22.389 -2.774 -4.861 1.00 91.50 288 ASN A N 1
ATOM 2415 C CA . ASN A 1 288 ? 21.831 -4.121 -4.742 1.00 91.50 288 ASN A CA 1
ATOM 2416 C C . ASN A 1 288 ? 21.704 -4.554 -3.277 1.00 91.50 288 ASN A C 1
ATOM 2418 O O . ASN A 1 288 ? 20.640 -5.022 -2.873 1.00 91.50 288 ASN A O 1
ATOM 2422 N N . ASP A 1 289 ? 22.751 -4.332 -2.480 1.00 91.44 289 ASP A N 1
ATOM 2423 C CA . ASP A 1 289 ? 22.782 -4.699 -1.063 1.00 91.44 289 ASP A CA 1
ATOM 2424 C C . ASP A 1 289 ? 21.674 -3.981 -0.269 1.00 91.44 289 ASP A C 1
ATOM 2426 O O . ASP A 1 289 ? 20.995 -4.599 0.555 1.00 91.44 289 ASP A O 1
ATOM 2430 N N . ILE A 1 290 ? 21.446 -2.684 -0.519 1.00 92.62 290 ILE A N 1
ATOM 2431 C CA . ILE A 1 290 ? 20.378 -1.941 0.165 1.00 92.62 290 ILE A CA 1
ATOM 2432 C C . ILE A 1 290 ? 18.981 -2.377 -0.291 1.00 92.62 290 ILE A C 1
ATOM 2434 O O . ILE A 1 290 ? 18.090 -2.490 0.547 1.00 92.62 290 ILE A O 1
ATOM 2438 N N . ILE A 1 291 ? 18.775 -2.672 -1.579 1.00 90.75 291 ILE A N 1
ATOM 2439 C CA . ILE A 1 291 ? 17.482 -3.173 -2.074 1.00 90.75 291 ILE A CA 1
ATOM 2440 C C . ILE A 1 291 ? 17.138 -4.499 -1.402 1.00 90.75 291 ILE A C 1
ATOM 2442 O O . ILE A 1 291 ? 16.009 -4.679 -0.955 1.00 90.75 291 ILE A O 1
ATOM 2446 N N . GLU A 1 292 ? 18.111 -5.398 -1.266 1.00 88.06 292 GLU A N 1
ATOM 2447 C CA . GLU A 1 292 ? 17.892 -6.684 -0.608 1.00 88.06 292 GLU A CA 1
ATOM 2448 C C . GLU A 1 292 ? 17.556 -6.517 0.882 1.00 88.06 292 GLU A C 1
ATOM 2450 O O . GLU A 1 292 ? 16.618 -7.136 1.383 1.00 88.06 292 GLU A O 1
ATOM 2455 N N . LYS A 1 293 ? 18.240 -5.605 1.588 1.00 88.19 293 LYS A N 1
ATOM 2456 C CA . LYS A 1 293 ? 17.882 -5.242 2.972 1.00 88.19 293 LYS A CA 1
ATOM 2457 C C . LYS A 1 293 ? 16.448 -4.714 3.072 1.00 88.19 293 LYS A C 1
ATOM 2459 O O . LYS A 1 293 ? 15.727 -5.070 4.000 1.00 88.19 293 LYS A O 1
ATOM 2464 N N . LEU A 1 294 ? 16.036 -3.877 2.122 1.00 87.31 294 LEU A N 1
ATOM 2465 C CA . LEU A 1 294 ? 14.722 -3.238 2.096 1.00 87.31 294 LEU A CA 1
ATOM 2466 C C . LEU A 1 294 ? 13.568 -4.200 1.767 1.00 87.31 294 LEU A C 1
ATOM 2468 O O . LEU A 1 294 ? 12.431 -3.923 2.157 1.00 87.31 294 LEU A O 1
ATOM 2472 N N . LYS A 1 295 ? 13.822 -5.325 1.084 1.00 81.94 295 LYS A N 1
ATOM 2473 C CA . LYS A 1 295 ? 12.797 -6.360 0.844 1.00 81.94 295 LYS A CA 1
ATOM 2474 C C . LYS A 1 295 ? 12.252 -6.948 2.143 1.00 81.94 295 LYS A C 1
ATOM 2476 O O . LYS A 1 295 ? 11.062 -7.213 2.226 1.00 81.94 295 LYS A O 1
ATOM 2481 N N . ASN A 1 296 ? 13.100 -7.073 3.162 1.00 75.81 296 ASN A N 1
ATOM 2482 C CA . ASN A 1 296 ? 12.745 -7.684 4.445 1.00 75.81 296 ASN A CA 1
ATOM 2483 C C . ASN A 1 296 ? 11.984 -6.746 5.399 1.00 75.81 296 ASN A C 1
ATOM 2485 O O . ASN A 1 296 ? 11.674 -7.141 6.520 1.00 75.81 296 ASN A O 1
ATOM 2489 N N . ILE A 1 297 ? 11.706 -5.504 4.988 1.00 79.50 297 ILE A N 1
ATOM 2490 C CA . ILE A 1 297 ? 10.962 -4.533 5.796 1.00 79.50 297 ILE A CA 1
ATOM 2491 C C . ILE A 1 297 ? 9.481 -4.623 5.431 1.00 79.50 297 ILE A C 1
ATOM 2493 O O . ILE A 1 297 ? 9.112 -4.334 4.286 1.00 79.50 297 ILE A O 1
ATOM 2497 N N . ARG A 1 298 ? 8.674 -5.011 6.421 1.00 66.44 298 ARG A N 1
ATOM 2498 C CA . ARG A 1 298 ? 7.215 -5.140 6.382 1.00 66.44 298 ARG A CA 1
ATOM 2499 C C . ARG A 1 298 ? 6.602 -4.415 7.573 1.00 66.44 298 ARG A C 1
ATOM 2501 O O . ARG A 1 298 ? 7.254 -4.425 8.642 1.00 66.44 298 ARG A O 1
#

Secondary structure (DSSP, 8-state):
-HHHHHHHHHHHHHHHTT---GGG------S-HHHHHHHHHHHHHHHHHHHHHHHHHHSSS--HHHHHHHHHHHHHHHHHHHHT-HHHHHHHHHHHHHHHHHH-TTS--HHHHHHHHHHHHHTTTT-TTHHHHHHHHHHHHHHHTTT-HHHHHHHHHHHHHH---HHHHHHHHHHHHHHHHHHHHHHTT-HHHHHHHHHHHHHHHHHHHSHHHHHHHHHHHHHHHHHHHHTT-HHHHHHHHHHHHHHHHHHHHH--HHHHHHHHHHHHHHHHHHHHTT-HHHHHHHHHHHHHHHHT--

pLDDT: mean 87.91, std 14.11, range [31.86, 98.5]

Nearest PDB structures (foldseek):
  9dze-assembly1_c  TM=2.155E-01  e=1.108E-01  synthetic construct
  6h2d-assembly1_S  TM=3.244E-01  e=1.968E+00  Aeromonas hydrophila subsp. hydrophila AL09-71
  9dze-assembly1_B  TM=1.948E-01  e=7.652E-01  synthetic construct

Solvent-accessible surface area (backbone atoms only — not comparable to full-atom values): 15364 Å² total; per-residue (Å²): 111,71,70,59,54,54,51,50,51,51,54,50,50,62,57,59,74,63,62,68,67,76,84,72,72,69,85,61,81,34,84,41,74,65,35,49,48,47,27,29,53,24,28,42,53,19,44,55,26,49,51,52,24,50,53,41,67,69,41,96,73,64,53,66,70,62,32,47,53,26,50,53,52,18,50,51,26,47,52,57,19,44,66,47,36,68,40,49,51,53,44,54,49,50,56,50,49,51,51,44,49,74,76,46,62,90,60,77,52,36,64,62,48,51,53,52,49,54,58,52,59,31,40,38,40,46,29,88,54,38,73,59,48,51,55,54,49,59,50,37,35,64,40,29,75,71,60,42,56,69,61,40,47,58,48,47,54,60,43,51,79,56,53,48,39,58,47,55,51,48,30,53,50,51,24,48,50,27,47,49,52,17,52,51,26,50,71,74,65,38,54,69,59,16,45,52,28,47,60,59,23,46,55,30,33,42,48,48,37,38,59,32,33,58,22,47,48,40,23,36,34,22,47,41,50,16,53,69,28,43,88,76,39,54,71,59,13,50,51,25,45,50,52,18,52,52,26,38,52,56,18,47,75,66,42,54,82,83,54,32,60,61,42,48,51,51,50,50,52,54,53,50,40,66,76,38,56,86,43,59,75,61,28,56,51,53,51,50,55,50,52,58,60,54,67,76,64,109

Sequence (298 aa):
MVRLVIFLLFFLYSFNSKGENINQIYLNEGLTENQVYNIRLFTTRALNLVLDAYSSLNKKRIIRKETYTYLDASLFFLNEAHQYSPSYIIYRQIEALEKRIQLYPDEDYSEDLKTLLIYIEEISGNLEDYDYVRKKLEDTIKKAAFLENQYVLDSLEIIKEKVSIPLIDDPLTEAKNLIGIAKDHLKAREYKKSKQALELALNPLINISYRENLYMALVKEYIHKGKVTYNLNRRISLRYLEASLYAVNKAFYVSSRENRDLIKMLREDIRLIFKNFYDEKNTEKMLNDIIEKLKNIR

Mean predicted aligned error: 7.67 Å

Foldseek 3Di:
DVVVVVVVVVVVVVVVVPPPPPVPPPPQQALHPVLLVLLLVLLVLLLVLLVVLLVQLVDPDRDLVSSLVSLVSSLVSLVRNLVSHLLSVLLVLLVVVLVCCVVPLPDQCLVSLVVSLSSLVSQLLQFLCSVVLNVLSVVLSVVSVVSPSVSNNVSSVVSNVRRDRCLRVVLSVLLSVLSVQLNVCSVVVVSVSSSVSSVVSNVSSCSSNQSQSVLLSLLSSLLVVLLVCLVPPVVSSVVSLVSNLVSLVSNLVRDDPVCNVVSVVLNVLSVVLVVCVVVVVVNNVSSVVSSVSSSPDD